Protein AF-A0A9W9ZRA1-F1 (afdb_monomer)

Sequence (234 aa):
MTTVTDLVAFAVSTSTSFPAIRYFCIYAALTVTFSFLMVVTYFVAIMTYDVRRIKSGRRDCLPFCLAPPAGEGAPAWEEPIPQTSNRVMEYWAKFLTHPITKVVVICFSLLLLGAGIYGVTKVDETFDRSILAKDDSYLKRFLSAQEKHFELSIEVGIVESGKADYEMDSTQEHIRELTDIVTNNKHYRKQSLSWMNSFPSMPRCIRETLPVQDFCLNSKHSFAFPTFLISVKT

Solvent-accessible surface area (backbone atoms only — not comparable to full-atom values): 13984 Å² total; per-residue (Å²): 106,68,70,58,53,51,42,53,53,27,57,62,49,41,72,48,90,51,64,72,58,21,54,52,29,52,54,49,39,52,52,52,54,50,50,51,53,41,52,66,50,55,47,46,51,50,52,53,52,48,53,54,38,54,76,68,38,35,34,96,92,42,75,90,40,72,46,82,77,75,58,96,88,55,67,99,58,82,72,80,74,85,54,67,64,58,58,52,50,50,52,50,48,56,56,53,67,34,72,66,48,40,51,52,52,50,54,50,51,52,48,53,48,52,51,47,57,55,49,62,79,68,61,77,86,78,78,67,70,57,75,78,39,56,91,89,36,70,63,33,55,51,51,53,50,42,64,73,75,40,88,80,51,56,68,45,59,83,73,86,91,66,97,71,60,72,85,42,64,72,50,46,51,50,54,50,51,54,50,50,56,51,44,71,32,88,56,35,44,82,58,65,63,54,64,85,68,48,59,78,72,52,60,66,78,64,55,72,74,49,56,68,68,55,53,66,63,39,53,79,81,70,56,85,62,77,68,40,45,32,35,30,60,123

Radius of gyration: 36.07 Å; Cα contacts (8 Å, |Δi|>4): 126; chains: 1; bounding box: 69×40×107 Å

Secondary structure (DSSP, 8-state):
-HHHHHHHHHHHHTT-S-HHHHHHHHHHHHHHHHHHHHIIIIIHHHHHHHHHHHHTTB-SS-TTSBPPPPPTT--SSPPPP--HHHHHHHHHHHHHHSHHHHHHHHHHHHHHHHHHHHHHTT------GGGGS-TT-HHHHHHHHHHHH---PEEE-----S---TTSHHHHHHHHHHHHHHHH-TTEEEEE--HHHHHHHS-HHHHHTS-HHHHHHHTTTT-------EEE--

Structure (mmCIF, N/CA/C/O backbone):
data_AF-A0A9W9ZRA1-F1
#
_entry.id   AF-A0A9W9ZRA1-F1
#
loop_
_atom_site.group_PDB
_atom_site.id
_atom_site.type_symbol
_atom_site.label_atom_id
_atom_site.label_alt_id
_atom_site.label_comp_id
_atom_site.label_asym_id
_atom_site.label_entity_id
_atom_site.label_seq_id
_atom_site.pdbx_PDB_ins_code
_atom_site.Cartn_x
_atom_site.Cartn_y
_atom_site.Cartn_z
_atom_site.occupancy
_atom_site.B_iso_or_equiv
_atom_site.auth_seq_id
_atom_site.auth_comp_id
_atom_site.auth_asym_id
_atom_site.auth_atom_id
_atom_site.pdbx_PDB_model_num
ATOM 1 N N . MET A 1 1 ? 8.873 11.838 -15.811 1.00 83.94 1 MET A N 1
ATOM 2 C CA . MET A 1 1 ? 7.442 12.104 -15.540 1.00 83.94 1 MET A CA 1
ATOM 3 C C . MET A 1 1 ? 6.900 11.069 -14.569 1.00 83.94 1 MET A C 1
ATOM 5 O O . MET A 1 1 ? 6.565 11.459 -13.465 1.00 83.94 1 MET A O 1
ATOM 9 N N . THR A 1 2 ? 6.921 9.781 -14.923 1.00 89.81 2 THR A N 1
ATOM 10 C CA . THR A 1 2 ? 6.486 8.664 -14.060 1.00 89.81 2 THR A CA 1
ATOM 11 C C . THR A 1 2 ? 7.101 8.699 -12.659 1.00 89.81 2 THR A C 1
ATOM 13 O O . THR A 1 2 ? 6.367 8.744 -11.686 1.00 89.81 2 THR A O 1
ATOM 16 N N . THR A 1 3 ? 8.427 8.840 -12.548 1.00 90.75 3 THR A N 1
ATOM 17 C CA . THR A 1 3 ? 9.119 8.916 -11.247 1.00 90.75 3 THR A CA 1
ATOM 18 C C . THR A 1 3 ? 8.653 10.072 -10.363 1.00 90.75 3 THR A C 1
ATOM 20 O O . THR A 1 3 ? 8.552 9.922 -9.152 1.00 90.75 3 THR A O 1
ATOM 23 N N . VAL A 1 4 ? 8.339 11.228 -10.953 1.00 89.00 4 VAL A N 1
ATOM 24 C CA . VAL A 1 4 ? 7.826 12.391 -10.215 1.00 89.00 4 VAL A CA 1
ATOM 25 C C . VAL A 1 4 ? 6.402 12.124 -9.732 1.00 89.00 4 VAL A C 1
ATOM 27 O O . VAL A 1 4 ? 6.080 12.435 -8.590 1.00 89.00 4 VAL A O 1
ATOM 30 N N . THR A 1 5 ? 5.560 11.516 -10.571 1.00 92.69 5 THR A N 1
ATOM 31 C CA . THR A 1 5 ? 4.194 11.131 -10.197 1.00 92.69 5 THR A CA 1
ATOM 32 C C . THR A 1 5 ? 4.195 10.095 -9.070 1.00 92.69 5 THR A C 1
ATOM 34 O O . THR A 1 5 ? 3.449 10.260 -8.107 1.00 92.69 5 THR A O 1
ATOM 37 N N . ASP A 1 6 ? 5.085 9.100 -9.129 1.00 91.00 6 ASP A N 1
ATOM 38 C CA . ASP A 1 6 ? 5.247 8.091 -8.076 1.00 91.00 6 ASP A CA 1
ATOM 39 C C . ASP A 1 6 ? 5.704 8.729 -6.757 1.00 91.00 6 ASP A C 1
ATOM 41 O O . ASP A 1 6 ? 5.171 8.414 -5.694 1.00 91.00 6 ASP A O 1
ATOM 45 N N . LEU A 1 7 ? 6.638 9.687 -6.806 1.00 90.38 7 LEU A N 1
ATOM 46 C CA . LEU A 1 7 ? 7.084 10.409 -5.611 1.00 90.38 7 LEU A CA 1
ATOM 47 C C . LEU A 1 7 ? 5.970 11.233 -4.966 1.00 90.38 7 LEU A C 1
ATOM 49 O O . LEU A 1 7 ? 5.849 11.227 -3.742 1.00 90.38 7 LEU A O 1
ATOM 53 N N . VAL A 1 8 ? 5.134 11.907 -5.760 1.00 90.88 8 VAL A N 1
ATOM 54 C CA . VAL A 1 8 ? 3.964 12.633 -5.239 1.00 90.88 8 VAL A CA 1
ATOM 55 C C . VAL A 1 8 ? 2.965 11.659 -4.611 1.00 90.88 8 VAL A C 1
ATOM 57 O O . VAL A 1 8 ? 2.477 11.915 -3.511 1.00 90.88 8 VAL A O 1
ATOM 60 N N . ALA A 1 9 ? 2.700 10.521 -5.257 1.00 91.31 9 ALA A N 1
ATOM 61 C CA . ALA A 1 9 ? 1.808 9.495 -4.724 1.00 91.31 9 ALA A CA 1
ATOM 62 C C . ALA A 1 9 ? 2.311 8.934 -3.381 1.00 91.31 9 ALA A C 1
ATOM 64 O O . ALA A 1 9 ? 1.541 8.838 -2.419 1.00 91.31 9 ALA A O 1
ATOM 65 N N . PHE A 1 10 ? 3.609 8.633 -3.262 1.00 90.56 10 PHE A N 1
ATOM 66 C CA . PHE A 1 10 ? 4.190 8.188 -1.994 1.00 90.56 10 PHE A CA 1
ATOM 67 C C . PHE A 1 10 ? 4.188 9.285 -0.932 1.00 90.56 10 PHE A C 1
ATOM 69 O O . PHE A 1 10 ? 3.888 8.985 0.222 1.00 90.56 10 PHE A O 1
ATOM 76 N N . ALA A 1 11 ? 4.448 10.543 -1.300 1.00 89.06 11 ALA A N 1
ATOM 77 C CA . ALA A 1 11 ? 4.384 11.670 -0.374 1.00 89.06 11 ALA A CA 1
ATOM 78 C C . ALA A 1 11 ? 2.983 11.818 0.239 1.00 89.06 11 ALA A C 1
ATOM 80 O O . ALA A 1 11 ? 2.864 11.885 1.461 1.00 89.06 11 ALA A O 1
ATOM 81 N N . VAL A 1 12 ? 1.925 11.761 -0.577 1.00 92.50 12 VAL A N 1
ATOM 82 C CA . VAL A 1 12 ? 0.530 11.765 -0.095 1.00 92.50 12 VAL A CA 1
ATOM 83 C C . VAL A 1 12 ? 0.256 10.559 0.805 1.00 92.50 12 VAL A C 1
ATOM 85 O O . VAL A 1 12 ? -0.383 10.685 1.848 1.00 92.50 12 VAL A O 1
ATOM 88 N N . SER A 1 13 ? 0.804 9.394 0.460 1.00 91.94 13 SER A N 1
ATOM 89 C CA . SER A 1 13 ? 0.622 8.169 1.248 1.00 91.94 13 SER A CA 1
ATOM 90 C C . SER A 1 13 ? 1.227 8.266 2.659 1.00 91.94 13 SER A C 1
ATOM 92 O O . SER A 1 13 ? 0.719 7.636 3.591 1.00 91.94 13 SER A O 1
ATOM 94 N N . THR A 1 14 ? 2.255 9.103 2.868 1.00 90.88 14 THR A N 1
ATOM 95 C CA . THR A 1 14 ? 2.858 9.320 4.200 1.00 90.88 14 THR A CA 1
ATOM 96 C C . THR A 1 14 ? 1.964 10.077 5.187 1.00 90.88 14 THR A C 1
ATOM 98 O O . THR A 1 14 ? 2.240 10.046 6.387 1.00 90.88 14 THR A O 1
ATOM 101 N N . SER A 1 15 ? 0.888 10.721 4.722 1.00 91.88 15 SER A N 1
ATOM 102 C CA . SER A 1 15 ? -0.058 11.454 5.576 1.00 91.88 15 SER A CA 1
ATOM 103 C C . SER A 1 15 ? -1.019 10.548 6.360 1.00 91.88 15 SER A C 1
ATOM 105 O O . SER A 1 15 ? -1.781 11.039 7.188 1.00 91.88 15 SER A O 1
ATOM 107 N N . THR A 1 16 ? -0.983 9.235 6.130 1.00 92.06 16 THR A N 1
ATOM 108 C CA . THR A 1 16 ? -1.825 8.252 6.827 1.00 92.06 16 THR A CA 1
ATOM 109 C C . THR A 1 16 ? -1.486 8.160 8.324 1.00 92.06 16 THR A C 1
ATOM 111 O O . THR A 1 16 ? -0.316 8.090 8.703 1.00 92.06 16 THR A O 1
ATOM 114 N N . SER A 1 17 ? -2.510 8.083 9.186 1.00 90.62 17 SER A N 1
ATOM 115 C CA . SER A 1 17 ? -2.365 7.950 10.650 1.00 90.62 17 SER A CA 1
ATOM 116 C C . SER A 1 17 ? -1.779 6.605 11.104 1.00 90.62 17 SER A C 1
ATOM 118 O O . SER A 1 17 ? -1.322 6.479 12.237 1.00 90.62 17 SER A O 1
ATOM 120 N N . PHE A 1 18 ? -1.783 5.592 10.230 1.00 90.94 18 PHE A N 1
ATOM 121 C CA . PHE A 1 18 ? -1.258 4.255 10.505 1.00 90.94 18 PHE A CA 1
ATOM 122 C C . PHE A 1 18 ? 0.276 4.215 10.327 1.00 90.94 18 PHE A C 1
ATOM 124 O O . PHE A 1 18 ? 0.768 4.306 9.195 1.00 90.94 18 PHE A O 1
ATOM 131 N N . PRO A 1 19 ? 1.066 4.042 11.407 1.00 90.38 19 PRO A N 1
ATOM 132 C CA . PRO A 1 19 ? 2.521 4.207 11.358 1.00 90.38 19 PRO A CA 1
ATOM 133 C C . PRO A 1 19 ? 3.217 3.183 10.453 1.00 90.38 19 PRO A C 1
ATOM 135 O O . PRO A 1 19 ? 4.181 3.527 9.774 1.00 90.38 19 PRO A O 1
ATOM 138 N N . ALA A 1 20 ? 2.709 1.947 10.383 1.00 91.00 20 ALA A N 1
ATOM 139 C CA . ALA A 1 20 ? 3.282 0.897 9.538 1.00 91.00 20 ALA A CA 1
ATOM 140 C C . ALA A 1 20 ? 3.305 1.288 8.047 1.00 91.00 20 ALA A C 1
ATOM 142 O O . ALA A 1 20 ? 4.334 1.158 7.384 1.00 91.00 20 ALA A O 1
ATOM 143 N N . ILE A 1 21 ? 2.194 1.834 7.540 1.00 91.44 21 ILE A N 1
ATOM 144 C CA . ILE A 1 21 ? 2.063 2.277 6.144 1.00 91.44 21 ILE A CA 1
ATOM 145 C C . ILE A 1 21 ? 2.963 3.488 5.894 1.00 91.44 21 ILE A C 1
ATOM 147 O O . ILE A 1 21 ? 3.667 3.549 4.888 1.00 91.44 21 ILE A O 1
ATOM 151 N N . ARG A 1 22 ? 3.010 4.425 6.845 1.00 93.25 22 ARG A N 1
ATOM 152 C CA . ARG A 1 22 ? 3.850 5.619 6.741 1.00 93.25 22 ARG A CA 1
ATOM 153 C C . ARG A 1 22 ? 5.334 5.276 6.588 1.00 93.25 22 ARG A C 1
ATOM 155 O O . ARG A 1 22 ? 5.980 5.831 5.703 1.00 93.25 22 ARG A O 1
ATOM 162 N N .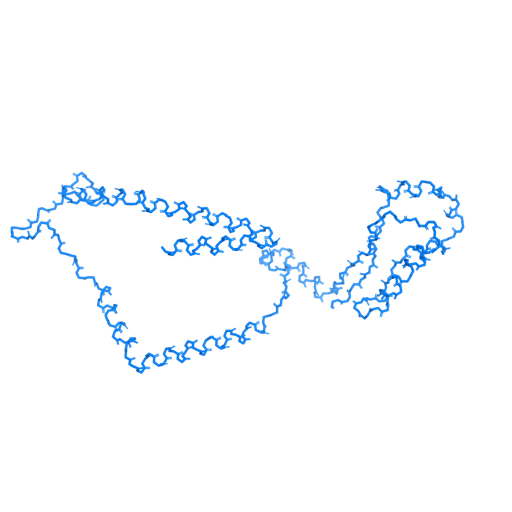 TYR A 1 23 ? 5.873 4.356 7.392 1.00 94.31 23 TYR A N 1
ATOM 163 C CA . TYR A 1 23 ? 7.267 3.921 7.240 1.00 94.31 23 TYR A CA 1
ATOM 164 C C . TYR A 1 23 ? 7.508 3.244 5.890 1.00 94.31 23 TYR A C 1
ATOM 166 O O . TYR A 1 23 ? 8.458 3.604 5.197 1.00 94.31 23 TYR A O 1
ATOM 174 N N . PHE A 1 24 ? 6.628 2.325 5.482 1.00 93.31 24 PHE A N 1
ATOM 175 C CA . PHE A 1 24 ? 6.717 1.659 4.181 1.00 93.31 24 PHE A CA 1
ATOM 176 C C . PHE A 1 24 ? 6.783 2.663 3.018 1.00 93.31 24 PHE A C 1
ATOM 178 O O . PHE A 1 24 ? 7.681 2.578 2.179 1.00 93.31 24 PHE A O 1
ATOM 185 N N . CYS A 1 25 ? 5.895 3.660 3.002 1.00 92.94 25 CYS A N 1
ATOM 186 C CA . CYS A 1 25 ? 5.858 4.678 1.953 1.00 92.94 25 CYS A CA 1
ATOM 187 C C . CYS A 1 25 ? 7.095 5.589 1.954 1.00 92.94 25 CYS A C 1
ATOM 189 O O . CYS A 1 25 ? 7.572 5.953 0.881 1.00 92.94 25 CYS A O 1
ATOM 191 N N . ILE A 1 26 ? 7.649 5.927 3.125 1.00 92.44 26 ILE A N 1
ATOM 192 C CA . ILE A 1 26 ? 8.897 6.704 3.222 1.00 92.44 26 ILE A CA 1
ATOM 193 C C . ILE A 1 26 ? 10.067 5.920 2.615 1.00 92.44 26 ILE A C 1
ATOM 195 O O . ILE A 1 26 ? 10.818 6.470 1.808 1.00 92.44 26 ILE A O 1
ATOM 199 N N . TYR A 1 27 ? 10.212 4.636 2.959 1.00 94.38 27 TYR A N 1
ATOM 200 C CA . TYR A 1 27 ? 11.260 3.794 2.377 1.00 94.38 27 TYR A CA 1
ATOM 201 C C . TYR A 1 27 ? 11.085 3.646 0.863 1.00 94.38 27 TYR A C 1
ATOM 203 O O . TYR A 1 27 ? 12.051 3.835 0.127 1.00 94.38 27 TYR A O 1
ATOM 211 N N . ALA A 1 28 ? 9.862 3.403 0.383 1.00 93.19 28 ALA A N 1
ATOM 212 C CA . ALA A 1 28 ? 9.573 3.309 -1.047 1.00 93.19 28 ALA A CA 1
ATOM 213 C C . ALA A 1 28 ? 9.932 4.602 -1.803 1.00 93.19 28 ALA A C 1
ATOM 215 O O . ALA A 1 28 ? 10.591 4.541 -2.842 1.00 93.19 28 ALA A O 1
ATOM 216 N N . ALA A 1 29 ? 9.583 5.774 -1.261 1.00 92.19 29 ALA A N 1
ATOM 217 C CA . ALA A 1 29 ? 9.924 7.066 -1.858 1.00 92.19 29 ALA A CA 1
ATOM 218 C C . ALA A 1 29 ? 11.445 7.271 -1.975 1.00 92.19 29 ALA A C 1
ATOM 220 O O . ALA A 1 29 ? 11.944 7.705 -3.020 1.00 92.19 29 ALA A O 1
ATOM 221 N N . LEU A 1 30 ? 12.200 6.918 -0.929 1.00 92.50 30 LEU A N 1
ATOM 222 C CA . LEU A 1 30 ? 13.663 6.983 -0.945 1.00 92.50 30 LEU A CA 1
ATOM 223 C C . LEU A 1 30 ? 14.257 6.020 -1.979 1.00 92.50 30 LEU A C 1
ATOM 225 O O . LEU A 1 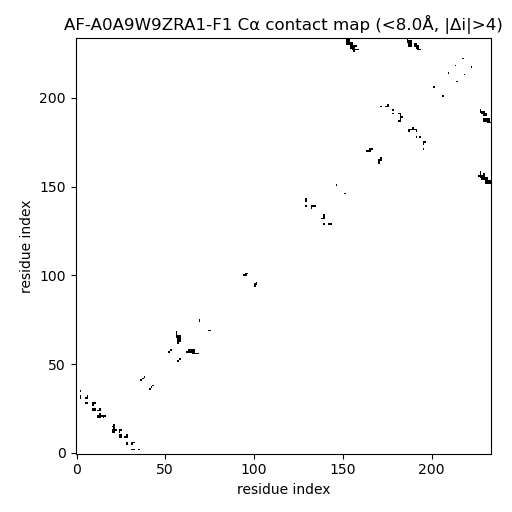30 ? 15.119 6.422 -2.762 1.00 92.50 30 LEU A O 1
ATOM 229 N N . THR A 1 31 ? 13.769 4.778 -2.037 1.00 93.19 31 THR A N 1
ATOM 230 C CA . THR A 1 31 ? 14.229 3.774 -3.004 1.00 93.19 31 THR A CA 1
ATOM 231 C C . THR A 1 31 ? 13.961 4.205 -4.445 1.00 93.19 31 THR A C 1
ATOM 233 O O . THR A 1 31 ? 14.859 4.105 -5.278 1.00 93.19 31 THR A O 1
ATOM 236 N N . VAL A 1 32 ? 12.774 4.736 -4.755 1.00 93.50 32 VAL A N 1
ATOM 237 C CA . VAL A 1 32 ? 12.436 5.218 -6.107 1.00 93.50 32 VAL A CA 1
ATOM 238 C C . VAL A 1 32 ? 13.294 6.419 -6.499 1.00 93.50 32 VAL A C 1
ATOM 240 O O . VAL A 1 32 ? 13.814 6.461 -7.615 1.00 93.50 32 VAL A O 1
ATOM 243 N N . THR A 1 33 ? 13.515 7.361 -5.575 1.00 91.25 33 THR A N 1
ATOM 244 C CA . THR A 1 33 ? 14.399 8.514 -5.816 1.00 91.25 33 THR A CA 1
ATOM 245 C C . THR A 1 33 ? 15.822 8.056 -6.125 1.00 91.25 33 THR A C 1
ATOM 247 O O . THR A 1 33 ? 16.418 8.479 -7.116 1.00 91.25 33 THR A O 1
ATOM 250 N N . PHE A 1 34 ? 16.366 7.152 -5.309 1.00 94.06 34 PHE A N 1
ATOM 251 C CA . PHE A 1 34 ? 17.715 6.629 -5.499 1.00 94.06 34 PHE A CA 1
ATOM 252 C C . PHE A 1 34 ? 17.845 5.814 -6.791 1.00 94.06 34 PHE A C 1
ATOM 254 O O . PHE A 1 34 ? 18.799 6.000 -7.547 1.00 94.06 34 PHE A O 1
ATOM 261 N N . SER A 1 35 ? 16.854 4.973 -7.096 1.00 93.62 35 SER A N 1
ATOM 262 C CA . SER A 1 35 ? 16.794 4.219 -8.350 1.00 93.62 35 SER A CA 1
ATOM 263 C C . SER A 1 35 ? 16.790 5.149 -9.561 1.00 93.62 35 SER A C 1
ATOM 265 O O . SER A 1 35 ? 17.495 4.885 -10.532 1.00 93.62 35 SER A O 1
ATOM 267 N N . PHE A 1 36 ? 16.042 6.255 -9.51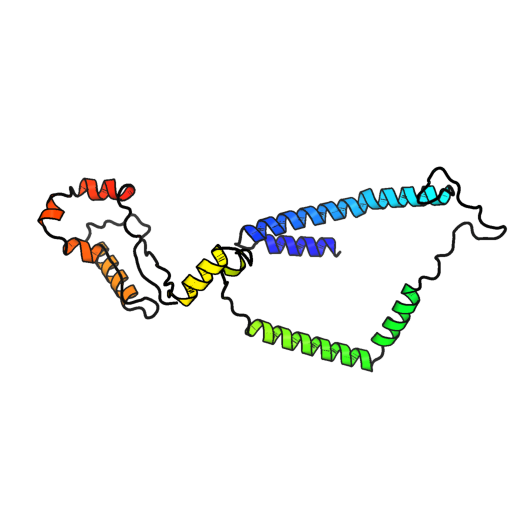7 1.00 93.31 36 PHE A N 1
ATOM 268 C CA . PHE A 1 36 ? 16.040 7.243 -10.595 1.00 93.31 36 PHE A CA 1
ATOM 269 C C . PHE A 1 36 ? 17.425 7.870 -10.793 1.00 93.31 36 PHE A C 1
ATOM 271 O O . PHE A 1 36 ? 17.909 7.939 -11.924 1.00 93.31 36 PHE A O 1
ATOM 278 N N . LEU A 1 37 ? 18.099 8.260 -9.707 1.00 93.69 37 LEU A N 1
ATOM 279 C CA . LEU A 1 37 ? 19.456 8.804 -9.782 1.00 93.69 37 LEU A CA 1
ATOM 280 C C . LEU A 1 37 ? 20.445 7.789 -10.369 1.00 93.69 37 LEU A C 1
ATOM 282 O O . LEU A 1 37 ? 21.243 8.160 -11.230 1.00 93.69 37 LEU A O 1
ATOM 286 N N . MET A 1 38 ? 20.374 6.513 -9.975 1.00 94.31 38 MET A N 1
ATOM 287 C CA . MET A 1 38 ? 21.214 5.455 -10.549 1.00 94.31 38 MET A CA 1
ATOM 288 C C . MET A 1 38 ? 20.932 5.215 -12.037 1.00 94.31 38 MET A C 1
ATOM 290 O O . MET A 1 38 ? 21.874 5.059 -12.812 1.00 94.31 38 MET A O 1
ATOM 294 N N . VAL A 1 39 ? 19.669 5.229 -12.467 1.00 94.75 39 VAL A N 1
ATOM 295 C CA . VAL A 1 39 ? 19.321 5.062 -13.887 1.00 94.75 39 VAL A CA 1
ATOM 296 C C . VAL A 1 39 ? 19.837 6.235 -14.729 1.00 94.75 39 VAL A C 1
ATOM 298 O O . VAL A 1 39 ? 20.344 6.029 -15.827 1.00 94.75 39 VAL A O 1
ATOM 301 N N . VAL A 1 40 ? 19.772 7.470 -14.230 1.00 94.00 40 VAL A N 1
ATOM 302 C CA . VAL A 1 40 ? 20.251 8.639 -14.991 1.00 94.00 40 VAL A CA 1
ATOM 303 C C . VAL A 1 40 ? 21.778 8.743 -14.998 1.00 94.00 40 VAL A C 1
ATOM 305 O O . VAL A 1 40 ? 22.351 9.155 -16.001 1.00 94.00 40 VAL A O 1
ATOM 308 N N . THR A 1 41 ? 22.453 8.381 -13.906 1.00 94.75 41 THR A N 1
ATOM 309 C CA . THR A 1 41 ? 23.913 8.546 -13.783 1.00 94.75 41 THR A CA 1
ATOM 310 C C . THR A 1 41 ? 24.669 7.274 -14.149 1.00 94.75 41 THR A C 1
ATOM 312 O O . THR A 1 41 ? 25.397 7.236 -15.140 1.00 94.75 41 THR A O 1
ATOM 315 N N . TYR A 1 42 ? 24.484 6.216 -13.364 1.00 95.69 42 TYR A N 1
ATOM 316 C CA . TYR A 1 42 ? 25.246 4.978 -13.459 1.00 95.69 42 TYR A CA 1
ATOM 317 C C . TYR A 1 42 ? 24.895 4.180 -14.715 1.00 95.69 42 TYR A C 1
ATOM 319 O O . TYR A 1 42 ? 25.788 3.781 -15.462 1.00 95.69 42 TYR A O 1
ATOM 327 N N . PHE A 1 43 ? 23.604 3.999 -15.002 1.00 95.62 43 PHE A N 1
ATOM 328 C CA . PHE A 1 43 ? 23.181 3.247 -16.183 1.00 95.62 43 PHE A CA 1
ATOM 329 C C . PHE A 1 43 ? 23.562 3.967 -17.484 1.00 95.62 43 PHE A C 1
ATOM 331 O O . PHE A 1 43 ? 24.119 3.339 -18.379 1.00 95.62 43 PHE A O 1
ATOM 338 N N . VAL A 1 44 ? 23.379 5.290 -17.578 1.00 95.56 44 VAL A N 1
ATOM 339 C CA . VAL A 1 44 ? 23.821 6.063 -18.758 1.00 95.56 44 VAL A CA 1
ATOM 340 C C . VAL A 1 44 ? 25.346 6.021 -18.932 1.00 95.56 44 VAL A C 1
ATOM 342 O O . VAL A 1 44 ? 25.836 5.917 -20.062 1.00 95.56 44 VAL A O 1
ATOM 345 N N . ALA A 1 45 ? 26.117 6.051 -17.840 1.00 94.81 45 ALA A N 1
ATOM 346 C CA . ALA A 1 45 ? 27.572 5.911 -17.896 1.00 94.81 45 ALA A CA 1
ATOM 347 C C . ALA A 1 45 ? 27.996 4.532 -18.429 1.00 94.81 45 ALA A C 1
ATOM 349 O O . ALA A 1 45 ? 28.849 4.460 -19.318 1.00 94.81 45 ALA A O 1
ATOM 350 N N . ILE A 1 46 ? 27.367 3.452 -17.951 1.00 93.12 46 ILE A N 1
ATOM 351 C CA . ILE A 1 46 ? 27.599 2.095 -18.464 1.00 93.12 46 ILE A CA 1
ATOM 352 C C . ILE A 1 46 ? 27.193 1.994 -19.932 1.00 93.12 46 ILE A C 1
ATOM 354 O O . ILE A 1 46 ? 27.983 1.500 -20.724 1.00 93.12 46 ILE A O 1
ATOM 358 N N . MET A 1 47 ? 26.031 2.520 -20.324 1.00 92.50 47 MET A N 1
ATOM 359 C CA . MET A 1 47 ? 25.594 2.536 -21.726 1.00 92.50 47 MET A CA 1
ATOM 360 C C . MET A 1 47 ? 26.599 3.267 -22.624 1.00 92.50 47 MET A C 1
ATOM 362 O O . MET A 1 47 ? 26.910 2.819 -23.723 1.00 92.50 47 MET A O 1
ATOM 366 N N . THR A 1 48 ? 27.174 4.374 -22.151 1.00 91.88 48 THR A N 1
ATOM 367 C CA . THR A 1 48 ? 28.219 5.094 -22.895 1.00 91.88 48 THR A CA 1
ATOM 368 C C . THR A 1 48 ? 29.494 4.257 -23.025 1.00 91.88 48 THR A C 1
ATOM 370 O O . THR A 1 48 ? 30.140 4.263 -24.076 1.00 91.88 48 THR A O 1
ATOM 373 N N . TYR A 1 49 ? 29.874 3.539 -21.967 1.00 89.25 49 TYR A N 1
ATOM 374 C CA . TYR A 1 49 ? 31.006 2.617 -21.992 1.00 89.25 49 TYR A CA 1
ATOM 375 C C . TYR A 1 49 ? 30.760 1.440 -22.945 1.00 89.25 49 TYR A C 1
ATOM 377 O O . TYR A 1 49 ? 31.648 1.087 -23.721 1.00 89.25 49 TYR A O 1
ATOM 385 N N . ASP A 1 50 ? 29.546 0.901 -22.949 1.00 87.81 50 ASP A N 1
ATOM 386 C CA . ASP A 1 50 ? 29.116 -0.177 -23.832 1.00 87.81 50 ASP A CA 1
ATOM 387 C C . ASP A 1 50 ? 29.179 0.250 -25.306 1.00 87.81 50 ASP A C 1
ATOM 389 O O . ASP A 1 50 ? 29.847 -0.390 -26.116 1.00 87.81 50 ASP A O 1
ATOM 393 N N . VAL A 1 51 ? 28.669 1.439 -25.642 1.00 85.75 51 VAL A N 1
ATOM 394 C CA . VAL A 1 51 ? 28.793 2.010 -26.996 1.00 85.75 51 VAL A CA 1
ATOM 395 C C . VAL A 1 51 ? 30.258 2.199 -27.409 1.00 85.75 51 VAL A C 1
ATOM 397 O O . VAL A 1 51 ? 30.624 1.925 -28.554 1.00 85.75 51 VAL A O 1
ATOM 400 N N . ARG A 1 52 ? 31.135 2.656 -26.502 1.00 85.56 52 ARG A N 1
ATOM 401 C CA . ARG A 1 52 ? 32.581 2.769 -26.790 1.00 85.56 52 ARG A CA 1
ATOM 402 C C . ARG A 1 52 ? 33.210 1.407 -27.052 1.00 85.56 52 ARG A C 1
ATOM 404 O O . ARG A 1 52 ? 34.065 1.289 -27.929 1.00 85.56 52 ARG A O 1
ATOM 411 N N . ARG A 1 53 ? 32.786 0.384 -26.315 1.00 84.44 53 ARG A N 1
ATOM 412 C CA . ARG A 1 53 ? 33.245 -0.981 -26.519 1.00 84.44 53 ARG A CA 1
ATOM 413 C C . ARG A 1 53 ? 32.781 -1.537 -27.865 1.00 84.44 53 ARG A C 1
ATOM 415 O O . ARG A 1 53 ? 33.619 -2.097 -28.574 1.00 84.44 53 ARG A O 1
ATOM 422 N N . ILE A 1 54 ? 31.515 -1.348 -28.233 1.00 81.19 54 ILE A N 1
ATOM 423 C CA . ILE A 1 54 ? 30.968 -1.759 -29.535 1.00 81.19 54 ILE A CA 1
ATOM 424 C C . ILE A 1 54 ? 31.777 -1.115 -30.668 1.00 81.19 54 ILE A C 1
ATOM 426 O O . ILE A 1 54 ? 32.249 -1.815 -31.559 1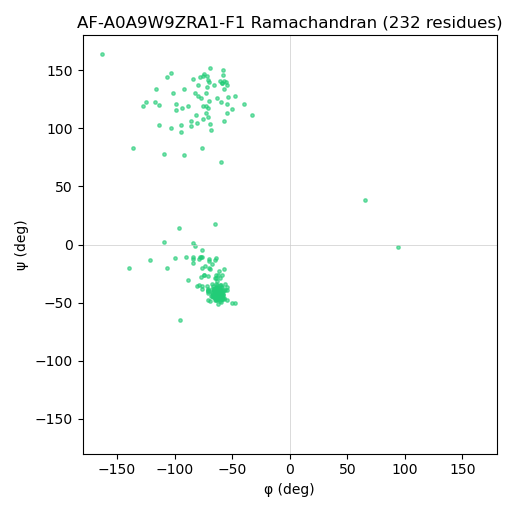.00 81.19 54 ILE A O 1
ATOM 430 N N . LYS A 1 55 ? 32.075 0.191 -30.574 1.00 80.56 55 LYS A N 1
ATOM 431 C CA . LYS A 1 55 ? 32.942 0.897 -31.542 1.00 80.56 55 LYS A CA 1
ATOM 432 C C . LYS A 1 55 ? 34.364 0.334 -31.631 1.00 80.56 55 LYS A C 1
ATOM 434 O O . LYS A 1 55 ? 34.992 0.442 -32.675 1.00 80.56 55 LYS A O 1
ATOM 439 N N . SER A 1 56 ? 34.880 -0.251 -30.549 1.00 80.06 56 SER A N 1
ATOM 440 C CA . SER A 1 56 ? 36.190 -0.918 -30.530 1.00 80.06 56 SER A CA 1
ATOM 441 C C . SER A 1 56 ? 36.160 -2.372 -31.021 1.00 80.06 56 SER A C 1
ATOM 443 O O . SER A 1 56 ? 37.195 -3.036 -30.986 1.00 80.06 56 SER A O 1
ATOM 445 N N . GLY A 1 57 ? 34.991 -2.877 -31.434 1.00 76.31 57 GLY A N 1
ATOM 446 C CA . GLY A 1 57 ? 34.827 -4.219 -31.984 1.00 76.31 57 GLY A CA 1
ATOM 447 C C . GLY A 1 57 ? 35.115 -5.332 -30.979 1.00 76.31 57 GLY A C 1
ATOM 448 O O . GLY A 1 57 ? 35.727 -6.323 -31.351 1.00 76.31 57 GLY A O 1
ATOM 449 N N . ARG A 1 58 ? 34.742 -5.188 -29.700 1.00 79.50 58 ARG A N 1
ATOM 450 C CA . ARG A 1 58 ? 34.939 -6.227 -28.662 1.00 79.50 58 ARG A CA 1
ATOM 451 C C . ARG A 1 58 ? 33.609 -6.895 -28.293 1.00 79.50 58 ARG A C 1
ATOM 453 O O . ARG A 1 58 ? 32.589 -6.215 -28.224 1.00 79.50 58 ARG A O 1
ATOM 460 N N . ARG A 1 59 ? 33.624 -8.205 -28.011 1.00 76.75 59 ARG A N 1
ATOM 461 C CA . ARG A 1 59 ? 32.425 -9.027 -27.709 1.00 76.75 59 ARG A CA 1
ATOM 462 C C . ARG A 1 59 ? 31.810 -8.801 -26.322 1.00 76.75 59 ARG A C 1
ATOM 464 O O . ARG A 1 59 ? 32.562 -8.654 -25.359 1.00 76.75 59 ARG A O 1
ATOM 471 N N . ASP A 1 60 ? 30.473 -8.931 -26.235 1.00 77.50 60 ASP A N 1
ATOM 472 C CA . ASP A 1 60 ? 29.579 -8.745 -25.060 1.00 77.50 60 ASP A CA 1
ATOM 473 C C . ASP A 1 60 ? 30.008 -9.429 -23.757 1.00 77.50 60 ASP A C 1
ATOM 475 O O . ASP A 1 60 ? 30.114 -8.776 -22.719 1.00 77.50 60 ASP A O 1
ATOM 479 N N . CYS A 1 61 ? 30.329 -10.716 -23.797 1.00 74.44 61 CYS A N 1
ATOM 480 C CA . CYS A 1 61 ? 30.710 -11.453 -22.587 1.00 74.44 61 CYS A CA 1
ATOM 481 C C . CYS A 1 61 ? 32.230 -11.615 -22.427 1.00 74.44 61 CYS A C 1
ATOM 483 O O . CYS A 1 61 ? 32.702 -12.028 -21.372 1.00 74.44 61 CYS A O 1
ATOM 485 N N . LEU A 1 62 ? 33.007 -11.308 -23.471 1.00 74.19 62 LEU A N 1
ATOM 486 C CA . LEU A 1 62 ? 34.446 -11.566 -23.540 1.00 74.19 62 LEU A CA 1
ATOM 487 C C . LEU A 1 62 ? 35.158 -10.334 -24.115 1.00 74.19 62 LEU A C 1
ATOM 489 O O . LEU A 1 62 ? 35.458 -10.296 -25.310 1.00 74.19 62 LEU A O 1
ATOM 493 N N . PRO A 1 63 ? 35.462 -9.322 -23.279 1.00 67.00 63 PRO A N 1
ATOM 494 C CA . PRO A 1 63 ? 36.057 -8.065 -23.737 1.00 67.00 63 PRO A CA 1
ATOM 495 C C . PRO A 1 63 ? 37.471 -8.227 -24.320 1.00 67.00 63 PRO A C 1
ATOM 497 O O . PRO A 1 63 ? 37.965 -7.304 -24.961 1.00 67.00 63 PRO A O 1
ATOM 500 N N . PHE A 1 64 ? 38.112 -9.381 -24.116 1.00 72.00 64 PHE A N 1
ATOM 501 C CA . PHE A 1 64 ? 39.421 -9.726 -24.680 1.00 72.00 64 PHE A CA 1
ATOM 502 C C . PHE A 1 64 ? 39.349 -10.294 -26.106 1.00 72.00 64 PHE A C 1
ATOM 504 O O . PHE A 1 64 ? 40.374 -10.393 -26.774 1.00 72.00 64 PHE A O 1
ATOM 511 N N . CYS A 1 65 ? 38.159 -10.663 -26.588 1.00 74.81 65 CYS A N 1
ATOM 512 C CA . CYS A 1 65 ? 37.965 -11.191 -27.934 1.00 74.81 65 CYS A CA 1
ATOM 513 C C . CYS A 1 65 ? 37.415 -10.103 -28.861 1.00 74.81 65 CYS A C 1
ATOM 515 O O . CYS A 1 65 ? 36.405 -9.461 -28.549 1.00 74.81 65 CYS A O 1
ATOM 517 N N . LEU A 1 66 ? 38.046 -9.944 -30.025 1.00 76.25 66 LEU A N 1
ATOM 518 C CA . LEU A 1 66 ? 37.516 -9.101 -31.090 1.00 76.25 66 LEU A CA 1
ATOM 519 C C . LEU A 1 66 ? 36.283 -9.755 -31.731 1.00 76.25 66 LEU A C 1
ATOM 521 O O . LEU A 1 66 ? 36.203 -10.977 -31.887 1.00 76.25 66 LEU A O 1
ATOM 525 N N . ALA A 1 67 ? 35.305 -8.922 -32.059 1.00 70.88 67 ALA A N 1
ATOM 526 C CA . ALA A 1 67 ? 34.174 -9.266 -32.894 1.00 70.88 67 ALA A CA 1
ATOM 527 C C . ALA A 1 67 ? 34.657 -9.488 -34.341 1.00 70.88 67 ALA A C 1
ATOM 529 O O . ALA A 1 67 ? 35.673 -8.910 -34.741 1.00 70.88 67 ALA A O 1
ATOM 530 N N . PRO A 1 68 ? 33.965 -10.335 -35.124 1.00 69.25 68 PRO A N 1
ATOM 531 C CA . PRO A 1 68 ? 34.273 -10.505 -36.539 1.00 69.25 68 PRO A CA 1
ATOM 532 C C . PRO A 1 68 ? 34.249 -9.144 -37.253 1.00 69.25 68 PRO A C 1
ATOM 534 O O . PRO A 1 68 ? 33.348 -8.349 -36.975 1.00 69.25 68 PRO A O 1
ATOM 537 N N . PRO A 1 69 ? 35.209 -8.849 -38.147 1.00 66.75 69 PRO A N 1
ATOM 538 C CA . PRO A 1 69 ? 35.138 -7.644 -38.962 1.00 66.75 69 PRO A CA 1
ATOM 539 C C . PRO A 1 69 ? 33.866 -7.678 -39.817 1.00 66.75 69 PRO A C 1
ATOM 541 O O . PRO A 1 69 ? 33.482 -8.735 -40.324 1.00 66.75 69 PRO A O 1
ATOM 544 N N . ALA A 1 70 ? 33.215 -6.524 -39.968 1.00 63.97 70 ALA A N 1
ATOM 545 C CA . ALA A 1 70 ? 32.095 -6.379 -40.889 1.00 63.97 70 ALA A CA 1
ATOM 546 C C . ALA A 1 70 ? 32.554 -6.770 -42.308 1.00 63.97 70 ALA A C 1
ATOM 548 O O . ALA A 1 70 ? 33.645 -6.381 -42.730 1.00 63.97 70 ALA A O 1
ATOM 549 N N . GLY A 1 71 ? 31.759 -7.578 -43.018 1.00 63.03 71 GLY A N 1
ATOM 550 C CA . GLY A 1 71 ? 32.083 -8.007 -44.384 1.00 63.03 71 GLY A CA 1
ATOM 551 C C . GLY A 1 71 ? 32.275 -6.814 -45.329 1.00 63.03 71 GLY A C 1
ATOM 552 O O . GLY A 1 71 ? 31.673 -5.761 -45.119 1.00 63.03 71 GLY A O 1
ATOM 553 N N . GLU A 1 72 ? 33.117 -6.963 -46.360 1.00 58.38 72 GLU A N 1
ATOM 554 C CA . GLU A 1 72 ? 33.391 -5.903 -47.343 1.00 58.38 72 GLU A CA 1
ATOM 555 C C . GLU A 1 72 ? 32.084 -5.311 -47.902 1.00 58.38 72 GLU A C 1
ATOM 557 O O . GLU A 1 72 ? 31.285 -6.007 -48.526 1.00 58.38 72 GLU A O 1
ATOM 562 N N . GLY A 1 73 ? 31.857 -4.017 -47.650 1.00 66.06 73 GLY A N 1
ATOM 563 C CA . GLY A 1 73 ? 30.673 -3.280 -48.108 1.00 66.06 73 GLY A CA 1
ATOM 564 C C . GLY A 1 73 ? 29.505 -3.194 -47.116 1.00 66.06 73 GLY A C 1
ATOM 565 O O . GLY A 1 73 ? 28.524 -2.517 -47.419 1.00 66.06 73 GLY A O 1
ATOM 566 N N . ALA A 1 74 ? 29.591 -3.816 -45.936 1.00 64.19 74 ALA A N 1
ATOM 567 C CA . ALA A 1 74 ? 28.580 -3.661 -44.891 1.00 64.19 74 ALA A CA 1
ATOM 568 C C . ALA A 1 74 ? 28.744 -2.320 -44.135 1.00 64.19 74 ALA A C 1
ATOM 570 O O . ALA A 1 74 ? 29.874 -1.867 -43.923 1.00 64.19 74 ALA A O 1
ATOM 571 N N . PRO A 1 75 ? 27.643 -1.662 -43.718 1.00 62.91 75 PRO A N 1
ATOM 572 C CA . PRO A 1 75 ? 27.715 -0.440 -42.921 1.00 62.91 75 PRO A CA 1
ATOM 573 C C . PRO A 1 75 ? 28.485 -0.677 -41.612 1.00 62.91 75 PRO A C 1
ATOM 575 O O . PRO A 1 75 ? 28.409 -1.743 -41.008 1.00 62.91 75 PRO A O 1
ATOM 578 N N . ALA A 1 76 ? 29.222 0.342 -41.153 1.00 59.94 76 ALA A N 1
ATOM 579 C CA . ALA A 1 76 ? 30.025 0.275 -39.923 1.00 59.94 76 ALA A CA 1
ATOM 580 C C . ALA A 1 76 ? 29.185 0.085 -38.641 1.00 59.94 76 ALA A C 1
ATOM 582 O O . ALA A 1 76 ? 29.730 -0.169 -37.568 1.00 59.94 76 ALA A O 1
ATOM 583 N N . TRP A 1 77 ? 27.866 0.241 -38.748 1.00 63.16 77 TRP A N 1
ATOM 584 C CA . TRP A 1 77 ? 26.882 -0.080 -37.728 1.00 63.16 77 TRP A CA 1
ATOM 585 C C . TRP A 1 77 ? 25.982 -1.196 -38.260 1.00 63.16 77 TRP A C 1
ATOM 587 O O . TRP A 1 77 ? 25.509 -1.124 -39.393 1.00 63.16 77 TRP A O 1
ATOM 597 N N . GLU A 1 78 ? 25.724 -2.213 -37.442 1.00 62.84 78 GLU A N 1
ATOM 598 C CA . GLU A 1 78 ? 24.669 -3.180 -37.740 1.00 62.84 78 GLU A CA 1
ATOM 599 C C . GLU A 1 78 ? 23.326 -2.443 -37.743 1.00 62.84 78 GLU A C 1
ATOM 601 O O . GLU A 1 78 ? 22.987 -1.726 -36.795 1.00 62.84 78 GLU A O 1
ATOM 606 N N . GLU A 1 79 ? 22.564 -2.579 -38.829 1.00 63.56 79 GLU A N 1
ATOM 607 C CA . GLU A 1 79 ? 21.169 -2.157 -38.821 1.00 63.56 79 GLU A CA 1
ATOM 608 C C . GLU A 1 79 ? 20.436 -2.932 -37.719 1.00 63.56 79 GLU A C 1
ATOM 610 O O . GLU A 1 79 ? 20.695 -4.127 -37.535 1.00 63.56 79 GLU A O 1
ATOM 615 N N . PRO A 1 80 ? 19.540 -2.282 -36.955 1.00 63.38 80 PRO A N 1
ATOM 616 C CA . PRO A 1 80 ? 18.792 -2.975 -35.922 1.00 63.38 80 PRO A CA 1
ATOM 617 C C . PRO A 1 80 ? 18.077 -4.172 -36.548 1.00 63.38 80 PRO A C 1
ATOM 619 O O . PRO A 1 80 ? 17.265 -4.010 -37.459 1.00 63.38 80 PRO A O 1
ATOM 622 N N . ILE A 1 81 ? 18.389 -5.373 -36.049 1.00 67.12 81 ILE A N 1
ATOM 623 C CA . ILE A 1 81 ? 17.724 -6.619 -36.445 1.00 67.12 81 ILE A CA 1
ATOM 624 C C . ILE A 1 81 ? 16.213 -6.351 -36.396 1.00 67.12 81 ILE A C 1
ATOM 626 O O . ILE A 1 81 ? 15.745 -5.851 -35.365 1.00 67.12 81 ILE A O 1
ATOM 630 N N . PRO A 1 82 ? 15.442 -6.630 -37.467 1.00 64.25 82 PRO A N 1
ATOM 631 C CA . PRO A 1 82 ? 14.020 -6.320 -37.497 1.00 64.25 82 PRO A CA 1
ATOM 632 C C . PRO A 1 82 ? 13.338 -7.019 -36.323 1.00 64.25 82 PRO A C 1
ATOM 634 O O . PRO A 1 82 ? 13.192 -8.241 -36.291 1.00 64.25 82 PRO A O 1
ATOM 637 N N . GLN A 1 83 ? 12.974 -6.228 -35.314 1.00 68.88 83 GLN A N 1
ATOM 638 C CA . GLN A 1 83 ? 12.472 -6.765 -34.063 1.00 68.88 83 GLN A CA 1
ATOM 639 C C . GLN A 1 83 ? 11.087 -7.360 -34.313 1.00 68.88 83 GLN A C 1
ATOM 641 O O . GLN A 1 83 ? 10.175 -6.679 -34.785 1.00 68.88 83 GLN A O 1
ATOM 646 N N . THR A 1 84 ? 10.906 -8.639 -33.985 1.00 74.69 84 THR A N 1
ATOM 647 C CA . THR A 1 84 ? 9.609 -9.325 -34.104 1.00 74.69 84 THR A CA 1
ATOM 648 C C . THR A 1 84 ? 8.519 -8.636 -33.274 1.00 74.69 84 THR A C 1
ATOM 650 O O . THR A 1 84 ? 7.347 -8.670 -33.654 1.00 74.69 84 THR A O 1
ATOM 653 N N . SER A 1 85 ? 8.904 -7.931 -32.203 1.00 77.44 85 SER A N 1
ATOM 654 C CA . SER A 1 85 ? 8.032 -7.074 -31.393 1.00 77.44 85 SER A CA 1
ATOM 655 C C . SER A 1 85 ? 7.345 -5.981 -32.212 1.00 77.44 85 SER A C 1
ATOM 657 O O . SER A 1 85 ? 6.155 -5.751 -32.012 1.00 77.44 85 SER A O 1
ATOM 659 N N . ASN A 1 86 ? 8.035 -5.363 -33.177 1.00 81.81 86 ASN A N 1
ATOM 660 C CA . ASN A 1 86 ? 7.464 -4.296 -34.001 1.00 81.81 86 ASN A CA 1
ATOM 661 C C . ASN A 1 86 ? 6.300 -4.815 -34.843 1.00 81.81 86 ASN A C 1
ATOM 663 O O . ASN A 1 86 ? 5.277 -4.149 -34.970 1.00 81.81 86 ASN A O 1
ATOM 667 N N . ARG A 1 87 ? 6.412 -6.047 -35.347 1.00 83.81 87 ARG A N 1
ATOM 668 C CA . ARG A 1 87 ? 5.363 -6.676 -36.152 1.00 83.81 87 ARG A CA 1
ATOM 669 C C . ARG A 1 87 ? 4.139 -7.049 -35.314 1.00 83.81 87 ARG A C 1
ATOM 671 O O . ARG A 1 87 ? 3.009 -6.858 -35.758 1.00 83.81 87 ARG A O 1
ATOM 678 N N . VAL A 1 88 ? 4.354 -7.547 -34.094 1.00 88.81 88 VAL A N 1
ATOM 679 C CA . VAL A 1 88 ? 3.266 -7.829 -33.142 1.00 88.81 88 VAL A CA 1
ATOM 680 C C . VAL A 1 88 ? 2.580 -6.534 -32.715 1.00 88.81 88 VAL A C 1
ATOM 682 O O . VAL A 1 88 ? 1.354 -6.470 -32.728 1.00 88.81 88 VAL A O 1
ATOM 685 N N . MET A 1 89 ? 3.354 -5.496 -32.395 1.00 88.19 89 MET A N 1
ATOM 686 C CA . MET A 1 89 ? 2.846 -4.185 -31.996 1.00 88.19 89 MET A CA 1
ATOM 687 C C . MET A 1 89 ? 2.060 -3.516 -33.124 1.00 88.19 89 MET A C 1
ATOM 689 O O . MET A 1 89 ? 1.001 -2.954 -32.870 1.00 88.19 89 MET A O 1
ATOM 693 N N . GLU A 1 90 ? 2.514 -3.635 -34.372 1.00 88.25 90 GLU A N 1
ATOM 694 C CA . GLU A 1 90 ? 1.796 -3.118 -35.537 1.00 88.25 90 GLU A CA 1
ATOM 695 C C . GLU A 1 90 ? 0.461 -3.846 -35.754 1.00 88.25 90 GLU A C 1
ATOM 697 O O . GLU A 1 90 ? -0.563 -3.204 -35.998 1.00 88.25 90 GLU A O 1
ATOM 702 N N . TYR A 1 91 ? 0.440 -5.175 -35.624 1.00 90.25 91 TYR A N 1
ATOM 703 C CA . TYR A 1 91 ? -0.795 -5.952 -35.731 1.00 90.25 91 TYR A CA 1
ATOM 704 C C . TYR A 1 91 ? -1.783 -5.604 -34.611 1.00 90.25 91 TYR A C 1
ATOM 706 O O . TYR A 1 91 ? -2.950 -5.316 -34.879 1.00 90.25 91 TYR A O 1
ATOM 714 N N . TRP A 1 92 ? -1.305 -5.557 -33.364 1.00 90.44 92 TRP A N 1
ATOM 715 C CA . TRP A 1 92 ? -2.102 -5.153 -32.206 1.00 90.44 92 TRP A CA 1
ATOM 716 C C . TRP A 1 92 ? -2.643 -3.730 -32.347 1.00 90.44 92 TRP A C 1
ATOM 718 O O . TRP A 1 92 ? -3.818 -3.495 -32.078 1.00 90.44 92 TRP A O 1
ATOM 728 N N . ALA A 1 93 ? -1.823 -2.786 -32.813 1.00 91.12 93 ALA A N 1
ATOM 729 C CA . ALA A 1 93 ? -2.232 -1.402 -33.021 1.00 91.12 93 ALA A CA 1
ATOM 730 C C . ALA A 1 93 ? -3.322 -1.289 -34.094 1.00 91.12 93 ALA A C 1
ATOM 732 O O . ALA A 1 93 ? -4.334 -0.625 -33.867 1.00 91.12 93 ALA A O 1
ATOM 733 N N . LYS A 1 94 ? -3.166 -1.971 -35.238 1.00 91.88 94 LYS A N 1
ATOM 734 C CA . LYS A 1 94 ? -4.196 -2.008 -36.292 1.00 91.88 94 LYS A CA 1
ATOM 735 C C . LYS A 1 94 ? -5.497 -2.617 -35.771 1.00 91.88 94 LYS A C 1
ATOM 737 O O . LYS A 1 94 ? -6.560 -2.044 -35.988 1.00 91.88 94 LYS A O 1
ATOM 742 N N . PHE A 1 95 ? -5.410 -3.710 -35.012 1.00 93.62 95 PHE A N 1
ATOM 743 C CA . PHE A 1 95 ? -6.565 -4.341 -34.377 1.00 93.62 95 PHE A CA 1
ATOM 744 C C . PHE A 1 95 ? -7.289 -3.403 -33.396 1.00 93.62 95 PHE A C 1
ATOM 746 O O . PHE A 1 95 ? -8.509 -3.267 -33.476 1.00 93.62 95 PHE A O 1
ATOM 753 N N . LEU A 1 96 ? -6.563 -2.707 -32.514 1.00 91.50 96 LEU A N 1
ATOM 754 C CA . LEU A 1 96 ? -7.150 -1.808 -31.509 1.00 91.50 96 LEU A CA 1
ATOM 755 C C . LEU A 1 96 ? -7.730 -0.515 -32.104 1.00 91.50 96 LEU A C 1
ATOM 757 O O . LEU A 1 96 ? -8.632 0.085 -31.524 1.00 91.50 96 LEU A O 1
ATOM 761 N N . THR A 1 97 ? -7.197 -0.072 -33.245 1.00 93.06 97 THR A N 1
ATOM 762 C CA . THR A 1 97 ? -7.589 1.191 -33.895 1.00 93.06 97 THR A CA 1
ATOM 763 C C . THR A 1 97 ? -8.827 1.035 -34.781 1.00 93.06 97 THR A C 1
ATOM 765 O O . THR A 1 97 ? -9.420 2.033 -35.195 1.00 93.06 97 THR A O 1
ATOM 768 N N . HIS A 1 98 ? -9.272 -0.196 -35.056 1.00 95.06 98 HIS A N 1
ATOM 769 C CA . HIS A 1 98 ? -10.537 -0.410 -35.753 1.00 95.06 98 HIS A CA 1
ATOM 770 C C . HIS A 1 98 ? -11.712 0.225 -34.977 1.00 95.06 98 HIS A C 1
ATOM 772 O O . HIS A 1 98 ? -11.797 0.125 -33.753 1.00 95.06 98 HIS A O 1
ATOM 778 N N . PRO A 1 99 ? -12.665 0.879 -35.666 1.00 92.69 99 PRO A N 1
ATOM 779 C CA . PRO A 1 99 ? -13.719 1.645 -34.999 1.00 92.69 99 PRO A CA 1
ATOM 780 C C . PRO A 1 99 ? -14.630 0.759 -34.139 1.00 92.69 99 PRO A C 1
ATOM 782 O O . PRO A 1 99 ? -15.049 1.171 -33.061 1.00 92.69 99 PRO A O 1
ATOM 785 N N . ILE A 1 100 ? -14.884 -0.479 -34.576 1.00 94.69 100 ILE A N 1
ATOM 786 C CA . ILE A 1 100 ? -15.708 -1.448 -33.842 1.00 94.69 100 ILE A CA 1
ATOM 787 C C . ILE A 1 100 ? -14.989 -1.914 -32.570 1.00 94.69 100 ILE A C 1
ATOM 789 O O . ILE A 1 100 ? -15.574 -1.877 -31.491 1.00 94.69 100 ILE A O 1
ATOM 793 N N . THR A 1 101 ? -13.715 -2.309 -32.669 1.00 93.62 101 THR A N 1
ATOM 794 C CA . THR A 1 101 ? -12.930 -2.766 -31.510 1.00 93.62 101 THR A CA 1
ATOM 795 C C . THR A 1 101 ? -12.750 -1.647 -30.492 1.00 93.62 101 THR A C 1
ATOM 797 O O . THR A 1 101 ? -12.896 -1.890 -29.298 1.00 93.62 101 THR A O 1
ATOM 800 N N . LYS A 1 102 ? -12.556 -0.401 -30.939 1.00 94.06 102 LYS A N 1
ATOM 801 C CA . LYS A 1 102 ? -12.510 0.775 -30.064 1.00 94.06 102 LYS A CA 1
ATOM 802 C C . LYS A 1 102 ? -13.802 0.958 -29.263 1.00 94.06 102 LYS A C 1
ATOM 804 O O . LYS A 1 102 ? -13.732 1.159 -28.053 1.00 94.06 102 LYS A O 1
ATOM 809 N N . VAL A 1 103 ? -14.968 0.865 -29.909 1.00 96.31 103 VAL A N 1
ATOM 810 C CA . VAL A 1 103 ? -16.266 0.956 -29.214 1.00 96.31 103 VAL A CA 1
ATOM 811 C C . VAL A 1 103 ? -16.414 -0.183 -28.206 1.00 96.31 103 VAL A C 1
ATOM 813 O O . VAL A 1 103 ? -16.754 0.073 -27.054 1.00 96.31 103 VAL A O 1
ATOM 816 N N . VAL A 1 104 ? -16.077 -1.416 -28.594 1.00 96.38 104 VAL A N 1
ATOM 817 C CA . VAL A 1 104 ? -16.136 -2.585 -27.701 1.00 96.38 104 VAL A CA 1
ATOM 818 C C . VAL A 1 104 ? -15.241 -2.401 -26.472 1.00 96.38 104 VAL A C 1
ATOM 820 O O . VAL A 1 104 ? -15.699 -2.623 -25.354 1.00 96.38 104 VAL A O 1
ATOM 823 N N . VAL A 1 105 ? -13.994 -1.952 -26.648 1.00 96.25 105 VAL A N 1
ATOM 824 C CA . VAL A 1 105 ? -13.049 -1.722 -25.541 1.00 96.25 105 VAL A CA 1
ATOM 825 C C . VAL A 1 105 ? -13.546 -0.620 -24.606 1.00 96.25 105 VAL A C 1
ATOM 827 O O . VAL A 1 105 ? -13.459 -0.776 -23.390 1.00 96.25 105 VAL A O 1
ATOM 830 N N . ILE A 1 106 ? -14.110 0.466 -25.142 1.00 96.06 106 ILE A N 1
ATOM 831 C CA . ILE A 1 106 ? -14.682 1.547 -24.326 1.00 96.06 106 ILE A CA 1
ATOM 832 C C . ILE A 1 106 ? -15.889 1.039 -23.532 1.00 96.06 106 ILE A C 1
ATOM 834 O O . ILE A 1 106 ? -15.951 1.253 -22.324 1.00 96.06 106 ILE A O 1
ATOM 838 N N . CYS A 1 107 ? -16.820 0.327 -24.170 1.00 97.19 107 CYS A N 1
ATOM 839 C CA . CYS A 1 107 ? -17.972 -0.259 -23.485 1.00 97.19 107 CYS A CA 1
ATOM 840 C C . CYS A 1 107 ? -17.542 -1.243 -22.390 1.00 97.19 107 CYS A C 1
ATOM 842 O O . CYS A 1 107 ? -18.069 -1.194 -21.282 1.00 97.19 107 CYS A O 1
ATOM 844 N N . PHE A 1 108 ? -16.554 -2.095 -22.670 1.00 97.25 108 PHE A N 1
ATOM 845 C CA . PHE A 1 108 ? -16.003 -3.030 -21.693 1.00 97.25 108 PHE A CA 1
ATOM 846 C C . PHE A 1 108 ? -15.322 -2.308 -20.523 1.00 97.25 108 PHE A C 1
ATOM 848 O O . PHE A 1 108 ? -15.547 -2.660 -19.368 1.00 97.25 108 PHE A O 1
ATOM 855 N N . SER A 1 109 ? -14.550 -1.253 -20.797 1.00 97.25 109 SER A N 1
ATOM 856 C CA . SER A 1 109 ? -13.924 -0.423 -19.764 1.00 97.25 109 SER A CA 1
ATOM 857 C C . SER A 1 109 ? -14.960 0.278 -18.881 1.00 97.25 109 SER A C 1
ATOM 859 O O . SER A 1 109 ? -14.808 0.277 -17.662 1.00 97.25 109 SER A O 1
ATOM 861 N N . LEU A 1 110 ? -16.035 0.814 -19.465 1.00 97.94 110 LEU A N 1
ATOM 862 C CA . LEU A 1 110 ? -17.135 1.430 -18.716 1.00 97.94 110 LEU A CA 1
ATOM 863 C C . LEU A 1 110 ? -17.891 0.407 -17.863 1.00 97.94 110 LEU A C 1
ATOM 865 O O . LEU A 1 110 ? -18.258 0.712 -16.730 1.00 97.94 110 LEU A O 1
ATOM 869 N N . LEU A 1 111 ? -18.086 -0.811 -18.374 1.00 97.75 111 LEU A N 1
ATOM 870 C CA . LEU A 1 111 ? -18.698 -1.901 -17.617 1.00 97.75 111 LEU A CA 1
ATOM 871 C C . LEU A 1 111 ? -17.826 -2.302 -16.426 1.00 97.75 111 LEU A C 1
ATOM 873 O O . LEU A 1 111 ? -18.338 -2.404 -15.314 1.00 97.75 111 LEU A O 1
ATOM 877 N N . LEU A 1 112 ? -16.516 -2.478 -16.630 1.00 97.44 112 LEU A N 1
ATOM 878 C CA . LEU A 1 112 ? -15.577 -2.768 -15.543 1.00 97.44 112 LEU A CA 1
ATOM 879 C C . LEU A 1 112 ? -15.539 -1.643 -14.507 1.00 97.44 112 LEU A C 1
ATOM 881 O O . LEU A 1 112 ? -15.495 -1.918 -13.312 1.00 97.44 112 LEU A O 1
ATOM 885 N N . LEU A 1 113 ? -15.601 -0.385 -14.947 1.00 97.44 113 LEU A N 1
ATOM 886 C CA . LEU A 1 113 ? -15.658 0.768 -14.055 1.00 97.44 113 LEU A CA 1
ATOM 887 C C . LEU A 1 113 ? -16.954 0.777 -13.233 1.00 97.44 113 LEU A C 1
ATOM 889 O O . LEU A 1 113 ? -16.898 0.940 -12.017 1.00 97.44 113 LEU A O 1
ATOM 893 N N . GLY A 1 114 ? -18.109 0.533 -13.859 1.00 97.62 114 GLY A N 1
ATOM 894 C CA . GLY A 1 114 ? -19.392 0.418 -13.159 1.00 97.62 114 GLY A CA 1
ATOM 895 C C . GLY A 1 114 ? -19.420 -0.745 -12.163 1.00 97.62 114 GLY A C 1
ATOM 896 O O . GLY A 1 114 ? -19.850 -0.572 -11.023 1.00 97.62 114 GLY A O 1
ATOM 897 N N . ALA A 1 115 ? -18.895 -1.907 -12.558 1.00 96.88 115 ALA A N 1
ATOM 898 C CA . ALA A 1 115 ? -18.750 -3.066 -11.682 1.00 96.88 115 ALA A CA 1
ATOM 899 C C . ALA A 1 115 ? -17.793 -2.787 -10.512 1.00 96.88 115 ALA A C 1
ATOM 901 O O . ALA A 1 115 ? -18.075 -3.194 -9.390 1.00 96.88 115 ALA A O 1
ATOM 902 N N . GLY A 1 116 ? -16.703 -2.051 -10.749 1.00 97.00 116 GLY A N 1
ATOM 903 C CA . GLY A 1 116 ? -15.774 -1.607 -9.712 1.00 97.00 116 GLY A CA 1
ATOM 904 C C . GLY A 1 116 ? -16.435 -0.674 -8.697 1.00 97.00 116 GLY A C 1
ATOM 905 O O . GLY A 1 116 ? -16.327 -0.914 -7.499 1.00 97.00 116 GLY A O 1
ATOM 906 N N . ILE A 1 117 ? -17.184 0.335 -9.160 1.00 96.88 117 ILE A N 1
ATOM 907 C CA . ILE A 1 117 ? -17.940 1.248 -8.284 1.00 96.88 117 ILE A CA 1
ATOM 908 C C . ILE A 1 117 ? -18.948 0.463 -7.438 1.00 96.88 117 ILE A C 1
ATOM 910 O O . ILE A 1 117 ? -19.012 0.653 -6.226 1.00 96.88 117 ILE A O 1
ATOM 914 N N . TYR A 1 118 ? -19.696 -0.457 -8.052 1.00 97.00 118 TYR A N 1
ATOM 915 C CA . TYR A 1 118 ? -20.620 -1.324 -7.322 1.00 97.00 118 TYR A CA 1
ATOM 916 C C . TYR A 1 118 ? -19.889 -2.222 -6.311 1.00 97.00 118 TYR A C 1
ATOM 918 O O . TYR A 1 118 ? -20.331 -2.345 -5.170 1.00 97.00 118 TYR A O 1
ATOM 926 N N . GLY A 1 119 ? -18.740 -2.788 -6.688 1.00 95.38 119 GLY A N 1
ATOM 927 C CA . GLY A 1 119 ? -17.902 -3.605 -5.813 1.00 95.38 119 GLY A CA 1
ATOM 928 C C . GLY A 1 119 ? -17.456 -2.852 -4.563 1.00 95.38 119 GLY A C 1
ATOM 929 O O . GLY A 1 119 ? -17.592 -3.381 -3.466 1.00 95.38 119 GLY A O 1
ATOM 930 N N . VAL A 1 120 ? -17.031 -1.592 -4.703 1.00 95.12 120 VAL A N 1
ATOM 931 C CA . VAL A 1 120 ? -16.620 -0.748 -3.566 1.00 95.12 120 VAL A CA 1
ATOM 932 C C . VAL A 1 120 ? -17.761 -0.544 -2.562 1.00 95.12 120 VAL A C 1
ATOM 934 O O . VAL A 1 120 ? -17.510 -0.547 -1.363 1.00 95.12 120 VAL A O 1
ATOM 937 N N . THR A 1 121 ? -19.022 -0.457 -3.006 1.00 93.88 121 THR A N 1
ATOM 938 C CA . THR A 1 121 ? -20.175 -0.326 -2.084 1.00 93.88 121 THR A CA 1
ATOM 939 C C . THR A 1 121 ? -20.490 -1.586 -1.273 1.00 93.88 121 THR A C 1
ATOM 941 O O . THR A 1 121 ? -21.298 -1.530 -0.348 1.00 93.88 121 THR A O 1
ATOM 944 N N . LYS A 1 122 ? -19.896 -2.729 -1.630 1.00 92.62 122 LYS A N 1
ATOM 945 C CA . LYS A 1 122 ? -20.118 -4.032 -0.989 1.00 92.62 122 LYS A CA 1
ATOM 946 C C . LYS A 1 122 ? -18.920 -4.522 -0.178 1.00 92.62 122 LYS A C 1
ATOM 948 O O . LYS A 1 122 ? -18.981 -5.630 0.341 1.00 92.62 122 LYS A O 1
ATOM 953 N N . VAL A 1 123 ? -17.846 -3.740 -0.090 1.00 92.19 123 VAL A N 1
ATOM 954 C CA . VAL A 1 123 ? -16.682 -4.093 0.729 1.00 92.19 123 VAL A CA 1
ATOM 955 C C . VAL A 1 123 ? -17.019 -3.854 2.198 1.00 92.19 123 VAL A C 1
ATOM 957 O O . VAL A 1 123 ? -17.300 -2.724 2.591 1.00 92.19 123 VAL A O 1
ATOM 960 N N . ASP A 1 124 ? -16.973 -4.918 2.996 1.00 86.12 124 ASP A N 1
ATOM 961 C CA . ASP A 1 124 ? -17.076 -4.828 4.450 1.00 86.12 124 ASP A CA 1
ATOM 962 C C . ASP A 1 124 ? -15.785 -4.230 5.037 1.00 86.12 124 ASP A C 1
ATOM 964 O O . ASP A 1 124 ? -14.676 -4.606 4.657 1.00 86.12 124 ASP A O 1
ATOM 968 N N . GLU A 1 125 ? -15.920 -3.292 5.977 1.00 78.38 125 GLU A N 1
ATOM 969 C CA . GLU A 1 125 ? -14.787 -2.630 6.653 1.00 78.38 125 GLU A CA 1
ATOM 970 C C . GLU A 1 125 ? -14.221 -3.473 7.817 1.00 78.38 125 GLU A C 1
ATOM 972 O O . GLU A 1 125 ? -13.260 -3.092 8.488 1.00 78.38 125 GLU A O 1
ATOM 977 N N . THR A 1 126 ? -14.806 -4.640 8.090 1.00 79.88 126 THR A N 1
ATOM 978 C CA . THR A 1 126 ? -14.422 -5.473 9.228 1.00 79.88 126 THR A CA 1
ATOM 979 C C . THR A 1 126 ? -13.055 -6.116 9.000 1.00 79.88 126 THR A C 1
ATOM 981 O O . THR A 1 126 ? -12.865 -7.014 8.183 1.00 79.88 126 THR A O 1
ATOM 984 N N . PHE A 1 127 ? -12.067 -5.654 9.765 1.00 79.25 127 PHE A N 1
ATOM 985 C CA . PHE A 1 127 ? -10.733 -6.238 9.761 1.00 79.25 127 PHE A CA 1
ATOM 986 C C . PHE A 1 127 ? -10.696 -7.501 10.629 1.00 79.25 127 PHE A C 1
ATOM 988 O O . PHE A 1 127 ? -10.649 -7.419 11.861 1.00 79.25 127 PHE A O 1
ATOM 995 N N . ASP A 1 128 ? -10.681 -8.670 9.991 1.00 79.56 128 ASP A N 1
ATOM 996 C CA . ASP A 1 128 ? -10.442 -9.929 10.691 1.00 79.56 128 ASP A CA 1
ATOM 997 C C . ASP A 1 128 ? -8.973 -10.007 11.133 1.00 79.56 128 ASP A C 1
ATOM 999 O O . ASP A 1 128 ? -8.043 -10.028 10.330 1.00 79.56 128 ASP A O 1
ATOM 1003 N N . ARG A 1 129 ? -8.750 -10.066 12.446 1.00 77.12 129 ARG A N 1
ATOM 1004 C CA . ARG A 1 129 ? -7.407 -10.135 13.039 1.00 77.12 129 ARG A CA 1
ATOM 1005 C C . ARG A 1 129 ? -6.723 -11.472 12.755 1.00 77.12 129 ARG A C 1
ATOM 1007 O O . ARG A 1 129 ? -5.495 -11.543 12.825 1.00 77.12 129 ARG A O 1
ATOM 1014 N N . SER A 1 130 ? -7.483 -12.521 12.434 1.00 79.06 130 SER A N 1
ATOM 1015 C CA . SER A 1 130 ? -6.961 -13.859 12.156 1.00 79.06 130 SER A CA 1
ATOM 1016 C C . SER A 1 130 ? -6.035 -13.884 10.934 1.00 79.06 130 SER A C 1
ATOM 1018 O O . SER A 1 130 ? -5.112 -14.700 10.887 1.00 79.06 130 SER A O 1
ATOM 1020 N N . ILE A 1 131 ? -6.209 -12.940 9.998 1.00 84.19 131 ILE A N 1
ATOM 1021 C CA . ILE A 1 131 ? -5.404 -12.824 8.772 1.00 84.19 131 ILE A CA 1
ATOM 1022 C C . ILE A 1 131 ? -3.965 -12.368 9.041 1.00 84.19 131 ILE A C 1
ATOM 1024 O O . ILE A 1 131 ? -3.087 -12.567 8.208 1.00 84.19 131 ILE A O 1
ATOM 1028 N N . LEU A 1 132 ? -3.709 -11.750 10.199 1.00 85.81 132 LEU A N 1
ATOM 1029 C CA . LEU A 1 132 ? -2.358 -11.373 10.621 1.00 85.81 132 LEU A CA 1
ATOM 1030 C C . LEU A 1 132 ? -1.560 -12.579 11.123 1.00 85.81 132 LEU A C 1
ATOM 1032 O O . LEU A 1 132 ? -0.330 -12.530 11.192 1.00 85.81 132 LEU A O 1
ATOM 1036 N N . ALA A 1 133 ? -2.249 -13.654 11.509 1.00 88.19 133 ALA A N 1
ATOM 1037 C CA . ALA A 1 133 ? -1.615 -14.873 11.970 1.00 88.19 133 ALA A CA 1
ATOM 1038 C C . ALA A 1 133 ? -1.222 -15.744 10.770 1.00 88.19 133 ALA A C 1
ATOM 1040 O O . ALA A 1 133 ? -1.966 -15.877 9.802 1.00 88.19 133 ALA A O 1
ATOM 1041 N N . LYS A 1 134 ? -0.063 -16.405 10.855 1.00 88.06 134 LYS A N 1
ATOM 1042 C CA . LYS A 1 134 ? 0.356 -17.388 9.846 1.00 88.06 134 LYS A CA 1
ATOM 1043 C C . LYS A 1 134 ? -0.702 -18.493 9.709 1.00 88.06 134 LYS A C 1
ATOM 1045 O O . LYS A 1 134 ? -1.223 -18.957 10.726 1.00 88.06 134 LYS A O 1
ATOM 1050 N N . ASP A 1 135 ? -0.961 -18.946 8.482 1.00 85.38 135 ASP A N 1
ATOM 1051 C CA . ASP A 1 135 ? -2.072 -19.859 8.164 1.00 85.38 135 ASP A CA 1
ATOM 1052 C C . ASP A 1 135 ? -2.090 -21.154 8.987 1.00 85.38 135 ASP A C 1
ATOM 1054 O O . ASP A 1 135 ? -3.149 -21.553 9.466 1.00 85.38 135 ASP A O 1
ATOM 1058 N N . ASP A 1 136 ? -0.921 -21.740 9.255 1.00 88.00 136 ASP A N 1
ATOM 1059 C CA . ASP A 1 136 ? -0.786 -22.964 10.061 1.00 88.00 136 ASP A CA 1
ATOM 1060 C C . ASP A 1 136 ? -0.445 -22.706 11.540 1.00 88.00 136 ASP A C 1
ATOM 1062 O O . ASP A 1 136 ? -0.011 -23.607 12.263 1.00 88.00 136 ASP A O 1
ATOM 1066 N N . SER A 1 137 ? -0.582 -21.469 12.020 1.00 92.50 137 SER A N 1
ATOM 1067 C CA . SER A 1 137 ? -0.228 -21.137 13.402 1.00 92.50 137 SER A CA 1
ATOM 1068 C C . SER A 1 137 ? -1.265 -21.634 14.413 1.00 92.50 137 SER A C 1
ATOM 1070 O O . SER A 1 137 ? -2.476 -21.590 14.186 1.00 92.50 137 SER A O 1
ATOM 1072 N N . TYR A 1 138 ? -0.782 -22.037 15.594 1.00 92.00 138 TYR A N 1
ATOM 1073 C CA . TYR A 1 138 ? -1.635 -22.328 16.753 1.00 92.00 138 TYR A CA 1
ATOM 1074 C C . TYR A 1 138 ? -2.557 -21.146 17.094 1.00 92.00 138 TYR A C 1
ATOM 1076 O O . TYR A 1 138 ? -3.720 -21.346 17.437 1.00 92.00 138 TYR A O 1
ATOM 1084 N N . LEU A 1 139 ? -2.058 -19.915 16.927 1.00 89.75 139 LEU A N 1
ATOM 1085 C CA . LEU A 1 139 ? -2.805 -18.688 17.189 1.00 89.75 139 LEU A CA 1
ATOM 1086 C C . LEU A 1 139 ? -4.067 -18.580 16.322 1.00 89.75 139 LEU A C 1
ATOM 1088 O O . LEU A 1 139 ? -5.127 -18.277 16.856 1.00 89.75 139 LEU A O 1
ATOM 1092 N N . LYS A 1 140 ? -3.991 -18.892 15.021 1.00 90.62 140 LYS A N 1
ATOM 1093 C CA . LYS A 1 140 ? -5.163 -18.865 14.129 1.00 90.62 140 LYS A CA 1
ATOM 1094 C C . LYS A 1 140 ? -6.245 -19.845 14.592 1.00 90.62 140 LYS A C 1
ATOM 1096 O O . LYS A 1 140 ? -7.419 -19.489 14.651 1.00 90.62 140 LYS A O 1
ATOM 1101 N N . ARG A 1 141 ? -5.844 -21.055 15.008 1.00 89.81 141 ARG A N 1
ATOM 1102 C CA . ARG A 1 141 ? -6.765 -22.066 15.563 1.00 89.81 141 ARG A CA 1
ATOM 1103 C C . ARG A 1 141 ? -7.409 -21.588 16.859 1.00 89.81 141 ARG A C 1
ATOM 1105 O O . ARG A 1 141 ? -8.624 -21.691 16.996 1.00 89.81 141 ARG A O 1
ATOM 1112 N N . PHE A 1 142 ? -6.616 -21.032 17.771 1.00 90.50 142 PHE A N 1
ATOM 1113 C CA . PHE A 1 142 ? -7.119 -20.474 19.023 1.00 90.50 142 PHE A CA 1
ATOM 1114 C C . PHE A 1 142 ? -8.128 -19.344 18.781 1.00 90.50 142 PHE A C 1
ATOM 1116 O O . PHE A 1 142 ? -9.228 -19.408 19.318 1.00 90.50 142 PHE A O 1
ATOM 1123 N N . LEU A 1 143 ? -7.796 -18.367 17.930 1.00 89.25 143 LEU A N 1
ATOM 1124 C CA . LEU A 1 143 ? -8.681 -17.243 17.605 1.00 89.25 143 LEU A CA 1
ATOM 1125 C C . LEU A 1 143 ? -9.984 -17.717 16.953 1.00 89.25 143 LEU A C 1
ATOM 1127 O O . LEU A 1 143 ? -11.055 -17.307 17.381 1.00 89.25 143 LEU A O 1
ATOM 1131 N N . SER A 1 144 ? -9.909 -18.654 16.002 1.00 88.31 144 SER A N 1
ATOM 1132 C CA . SER A 1 144 ? -11.108 -19.209 15.357 1.00 88.31 144 SER A CA 1
ATOM 1133 C C . SER A 1 144 ? -12.018 -19.970 16.330 1.00 88.31 144 SER A C 1
ATOM 1135 O O . SER A 1 144 ? -13.241 -19.884 16.242 1.00 88.31 144 SER A O 1
ATOM 1137 N N . ALA A 1 145 ? -11.440 -20.704 17.288 1.00 90.81 145 ALA A N 1
ATOM 1138 C CA . ALA A 1 145 ? -12.206 -21.388 18.324 1.00 90.81 145 ALA A CA 1
ATOM 1139 C C . ALA A 1 145 ? -12.810 -20.384 19.312 1.00 90.81 145 ALA A C 1
ATOM 1141 O O . ALA A 1 145 ? -13.952 -20.551 19.734 1.00 90.81 145 ALA A O 1
ATOM 1142 N N . GLN A 1 146 ? -12.061 -19.335 19.654 1.00 89.44 146 GLN A N 1
ATOM 1143 C CA . GLN A 1 146 ? -12.528 -18.271 20.526 1.00 89.44 146 GLN A CA 1
ATOM 1144 C C . GLN A 1 146 ? -13.722 -17.540 19.906 1.00 89.44 146 GLN A C 1
ATOM 1146 O O . GLN A 1 146 ? -14.757 -17.463 20.548 1.00 89.44 146 GLN A O 1
ATOM 1151 N N . GLU A 1 147 ? -13.622 -17.093 18.656 1.00 86.62 147 GLU A N 1
ATOM 1152 C CA . GLU A 1 147 ? -14.701 -16.394 17.946 1.00 86.62 147 GLU A CA 1
ATOM 1153 C C . GLU A 1 147 ? -15.945 -17.271 17.752 1.00 86.62 147 GLU A C 1
ATOM 1155 O O . GLU A 1 147 ? -17.074 -16.806 17.885 1.00 86.62 147 GLU A O 1
ATOM 1160 N N . LYS A 1 148 ? -15.755 -18.572 17.500 1.00 88.44 148 LYS A N 1
ATOM 1161 C CA . LYS A 1 148 ? -16.864 -19.516 17.322 1.00 88.44 148 LYS A CA 1
ATOM 1162 C C . LYS A 1 148 ? -17.610 -19.835 18.619 1.00 88.44 148 LYS A C 1
ATOM 1164 O O . LYS A 1 148 ? -18.808 -20.110 18.575 1.00 88.44 148 LYS A O 1
ATOM 1169 N N . HIS A 1 149 ? -16.904 -19.897 19.747 1.00 91.44 149 HIS A N 1
ATOM 1170 C CA . HIS A 1 149 ? -17.464 -20.379 21.014 1.00 91.44 149 HIS A CA 1
ATOM 1171 C C . HIS A 1 149 ? -17.724 -19.278 22.044 1.00 91.44 149 HIS A C 1
ATOM 1173 O O . HIS A 1 149 ? -18.518 -19.492 22.958 1.00 91.44 149 HIS A O 1
ATOM 1179 N N . PHE A 1 150 ? -17.085 -18.119 21.911 1.00 87.94 150 PHE A N 1
ATOM 1180 C CA . PHE A 1 150 ? -17.197 -17.003 22.839 1.00 87.94 150 PHE A CA 1
ATOM 1181 C C . PHE A 1 150 ? -17.562 -15.729 22.076 1.00 87.94 150 PHE A C 1
ATOM 1183 O O . PHE A 1 150 ? -16.800 -15.247 21.242 1.00 87.94 150 PHE A O 1
ATOM 1190 N N . GLU A 1 151 ? -18.709 -15.138 22.413 1.00 76.31 151 GLU A N 1
ATOM 1191 C CA . GLU A 1 151 ? -19.043 -13.782 21.978 1.00 76.31 151 GLU A CA 1
ATOM 1192 C C . GLU A 1 151 ? -18.106 -12.789 22.682 1.00 76.31 151 GLU A C 1
ATOM 1194 O O . GLU A 1 151 ? -18.318 -12.439 23.848 1.00 76.31 151 GLU A O 1
AT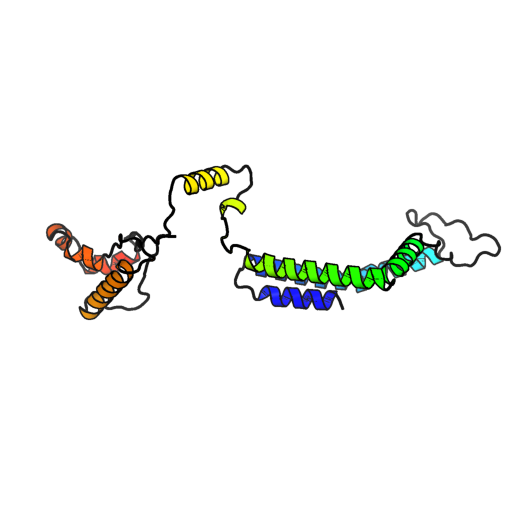OM 1199 N N . LEU A 1 152 ? -17.044 -12.350 21.999 1.00 73.19 152 LEU A N 1
ATOM 1200 C CA . LEU A 1 152 ? -16.170 -11.304 22.524 1.00 73.19 152 LEU A CA 1
ATOM 1201 C C . LEU A 1 152 ? -16.915 -9.969 22.537 1.00 73.19 152 LEU A C 1
ATOM 1203 O O . LEU A 1 152 ? -17.039 -9.297 21.520 1.00 73.19 152 LEU A O 1
ATOM 1207 N N . SER A 1 153 ? -17.358 -9.551 23.716 1.00 74.69 153 SER A N 1
ATOM 1208 C CA . SER A 1 153 ? -17.746 -8.165 23.941 1.00 74.69 153 SER A CA 1
ATOM 1209 C C . SER A 1 153 ? -16.511 -7.325 24.235 1.00 74.69 153 SER A C 1
ATOM 1211 O O . SER A 1 153 ? -15.721 -7.681 25.111 1.00 74.69 153 SER A O 1
ATOM 1213 N N . ILE A 1 154 ? -16.361 -6.197 23.548 1.00 77.19 154 ILE A N 1
ATOM 1214 C CA . ILE A 1 154 ? -15.292 -5.245 23.851 1.00 77.19 154 ILE A CA 1
ATOM 1215 C C . ILE A 1 154 ? -15.653 -4.535 25.155 1.00 77.19 154 ILE A C 1
ATOM 1217 O O . ILE A 1 154 ? -16.686 -3.872 25.243 1.00 77.19 154 ILE A O 1
ATOM 1221 N N . GLU A 1 155 ? -14.815 -4.682 26.173 1.00 77.75 155 GLU A N 1
ATOM 1222 C CA . GLU A 1 155 ? -14.945 -3.933 27.420 1.00 77.75 155 GLU A CA 1
ATOM 1223 C C . GLU A 1 155 ? -14.422 -2.508 27.206 1.00 77.75 155 GLU A C 1
ATOM 1225 O O . GLU A 1 155 ? -13.305 -2.296 26.735 1.00 77.75 155 GLU A O 1
ATOM 1230 N N . VAL A 1 156 ? -15.252 -1.520 27.522 1.00 81.62 156 VAL A N 1
ATOM 1231 C CA . VAL A 1 156 ? -14.962 -0.095 27.394 1.00 81.62 156 VAL A CA 1
ATOM 1232 C C . VAL A 1 156 ? -14.896 0.518 28.782 1.00 81.62 156 VAL A C 1
ATOM 1234 O O . VAL A 1 156 ? -15.878 0.511 29.519 1.00 81.62 156 VAL A O 1
ATOM 1237 N N . GLY A 1 157 ? -13.737 1.086 29.108 1.00 83.75 157 GLY A N 1
ATOM 1238 C CA . GLY A 1 157 ? -13.543 1.887 30.309 1.00 83.75 157 GLY A CA 1
ATOM 1239 C C . GLY A 1 157 ? -13.753 3.360 30.043 1.00 83.75 157 GLY A C 1
ATOM 1240 O O . GLY A 1 157 ? -13.011 3.966 29.274 1.00 83.75 157 GLY A O 1
ATOM 1241 N N . ILE A 1 158 ? -14.750 3.940 30.707 1.00 81.81 158 ILE A N 1
ATOM 1242 C CA . ILE A 1 158 ? -14.950 5.388 30.732 1.00 81.81 158 ILE A CA 1
ATOM 1243 C C . ILE A 1 158 ? -14.133 5.938 31.894 1.00 81.81 158 ILE A C 1
ATOM 1245 O O . ILE A 1 158 ? -14.331 5.547 33.043 1.00 81.81 158 ILE A O 1
ATOM 1249 N N . VAL A 1 159 ? -13.186 6.817 31.573 1.00 84.25 159 VAL A N 1
ATOM 1250 C CA . VAL A 1 159 ? -12.278 7.427 32.544 1.00 84.25 159 VAL A CA 1
ATOM 1251 C C . VAL A 1 159 ? -12.380 8.937 32.424 1.00 84.25 159 VAL A C 1
ATOM 1253 O O . VAL A 1 159 ? -12.106 9.500 31.364 1.00 84.25 159 VAL A O 1
ATOM 1256 N N . GLU A 1 160 ? -12.726 9.589 33.530 1.00 81.44 160 GLU A N 1
ATOM 1257 C CA . GLU A 1 160 ? -12.742 11.044 33.615 1.00 81.44 160 GLU A CA 1
ATOM 1258 C C . GLU A 1 160 ? -11.301 11.558 33.720 1.00 81.44 160 GLU A C 1
ATOM 1260 O O . GLU A 1 160 ? -10.612 11.370 34.726 1.00 81.44 160 GLU A O 1
ATOM 1265 N N . SER A 1 161 ? -10.811 12.174 32.645 1.00 72.50 161 SER A N 1
ATOM 1266 C CA . SER A 1 161 ? -9.446 12.701 32.573 1.00 72.50 161 SER A CA 1
ATOM 1267 C C . SER A 1 161 ? -9.426 14.163 33.021 1.00 72.50 161 SER A C 1
ATOM 1269 O O . SER A 1 161 ? -9.362 15.076 32.203 1.00 72.50 161 SER A O 1
ATOM 1271 N N . GLY A 1 162 ? -9.487 14.397 34.334 1.00 77.12 162 GLY A N 1
ATOM 1272 C CA . GLY A 1 162 ? -9.474 15.744 34.910 1.00 77.12 162 GLY A CA 1
ATOM 1273 C C . GLY A 1 162 ? -9.141 15.772 36.402 1.00 77.12 162 GLY A C 1
ATOM 1274 O O . GLY A 1 162 ? -9.200 14.755 37.092 1.00 77.12 162 GLY A O 1
ATOM 1275 N N . LYS A 1 163 ? -8.785 16.956 36.924 1.00 73.25 163 LYS A N 1
ATOM 1276 C CA . LYS A 1 163 ? -8.756 17.196 38.377 1.00 73.25 163 LYS A CA 1
ATOM 1277 C C . LYS A 1 163 ? -10.199 17.367 38.854 1.00 73.25 163 LYS A C 1
ATOM 1279 O O . LYS A 1 163 ? -10.681 18.491 38.943 1.00 73.25 163 LYS A O 1
ATOM 1284 N N . ALA A 1 164 ? -10.878 16.253 39.089 1.00 75.12 164 ALA A N 1
ATOM 1285 C CA . ALA A 1 164 ? -12.210 16.238 39.670 1.00 75.12 164 ALA A CA 1
ATOM 1286 C C . ALA A 1 164 ? -12.106 16.111 41.194 1.00 75.12 164 ALA A C 1
ATOM 1288 O O . ALA A 1 164 ? -11.340 15.288 41.702 1.00 75.12 164 ALA A O 1
ATOM 1289 N N . ASP A 1 165 ? -12.863 16.935 41.912 1.00 80.62 165 ASP A N 1
ATOM 1290 C CA . ASP A 1 165 ? -13.054 16.771 43.348 1.00 80.62 165 ASP A CA 1
ATOM 1291 C C . ASP A 1 165 ? -14.206 15.787 43.578 1.00 80.62 165 ASP A C 1
ATOM 1293 O O . ASP A 1 165 ? -15.377 16.124 43.392 1.00 80.62 165 ASP A O 1
ATOM 1297 N N . TYR A 1 166 ? -13.857 14.546 43.915 1.00 79.94 166 TYR A N 1
ATOM 1298 C CA . TYR A 1 166 ? -14.813 13.456 44.126 1.00 79.94 166 TYR A CA 1
ATOM 1299 C C . TYR A 1 166 ? -15.516 13.529 45.488 1.00 79.94 166 TYR A C 1
ATOM 1301 O O . TYR A 1 166 ? -16.479 12.792 45.713 1.00 79.94 166 TYR A O 1
ATOM 1309 N N . GLU A 1 167 ? -15.054 14.392 46.397 1.00 81.25 167 GLU A N 1
ATOM 1310 C CA . GLU A 1 167 ? -15.738 14.638 47.669 1.00 81.25 167 GLU A CA 1
ATOM 1311 C C . GLU A 1 167 ? -17.000 15.482 47.458 1.00 81.25 167 GLU A C 1
ATOM 1313 O O . GLU A 1 167 ? -17.965 15.357 48.211 1.00 81.25 167 GLU A O 1
ATOM 1318 N N . MET A 1 168 ? -17.019 16.295 46.398 1.00 84.19 168 MET A N 1
ATOM 1319 C CA . MET A 1 168 ? -18.140 17.160 46.062 1.00 84.19 168 MET A CA 1
ATOM 1320 C C . MET A 1 168 ? -19.330 16.363 45.509 1.00 84.19 168 MET A C 1
ATOM 1322 O O . MET A 1 168 ? -19.193 15.587 44.561 1.00 84.19 168 MET A O 1
ATOM 1326 N N . ASP A 1 169 ? -20.519 16.611 46.063 1.00 86.12 169 ASP A N 1
ATO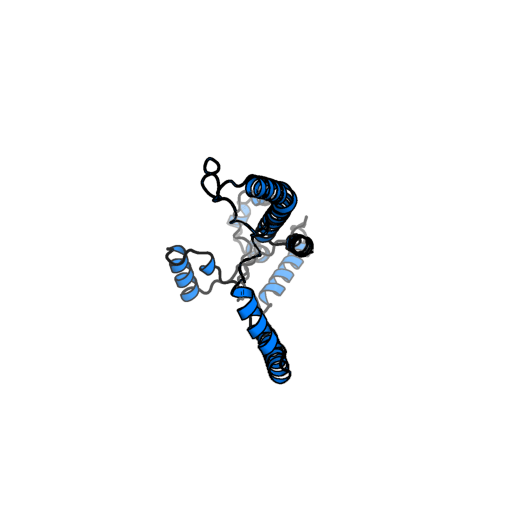M 1327 C CA . ASP A 1 169 ? -21.744 15.873 45.722 1.00 86.12 169 ASP A CA 1
ATOM 1328 C C . ASP A 1 169 ? -22.123 16.020 44.240 1.00 86.12 169 ASP A C 1
ATOM 1330 O O . ASP A 1 169 ? -22.432 15.039 43.570 1.00 86.12 169 ASP A O 1
ATOM 1334 N N . SER A 1 170 ? -21.938 17.217 43.673 1.00 86.31 170 SER A N 1
ATOM 1335 C CA . SER A 1 170 ? -22.184 17.484 42.249 1.00 86.31 170 SER A CA 1
ATOM 1336 C C . SER A 1 170 ? -21.331 16.621 41.313 1.00 86.31 170 SER A C 1
ATOM 1338 O O . SER A 1 170 ? -21.793 16.201 40.256 1.00 86.31 170 SER A O 1
ATOM 1340 N N . THR A 1 171 ? -20.079 16.334 41.687 1.00 84.94 171 THR A N 1
ATOM 1341 C CA . THR A 1 171 ? -19.192 15.462 40.901 1.00 84.94 171 THR A CA 1
ATOM 1342 C C . THR A 1 171 ? -19.666 14.014 40.980 1.00 84.94 171 THR A C 1
ATOM 1344 O O . THR A 1 171 ? -19.626 13.282 39.990 1.00 84.94 171 THR A O 1
ATOM 1347 N N . GLN A 1 172 ? -20.136 13.584 42.153 1.00 85.50 172 GLN A N 1
ATOM 1348 C CA . GLN A 1 172 ? -20.667 12.238 42.337 1.00 85.50 172 GLN A CA 1
ATOM 1349 C C . GLN A 1 172 ? -21.973 12.035 41.572 1.00 85.50 172 GLN A C 1
ATOM 1351 O O . GLN A 1 172 ? -22.126 11.006 40.915 1.00 85.50 172 GLN A O 1
ATOM 1356 N N . GLU A 1 173 ? -22.891 13.002 41.622 1.00 89.31 173 GLU A N 1
ATOM 1357 C CA . GLU A 1 173 ? -24.121 13.005 40.826 1.00 89.31 173 GLU A CA 1
ATOM 1358 C C . GLU A 1 173 ? -23.805 12.922 39.336 1.00 89.31 173 GLU A C 1
ATOM 1360 O O . GLU A 1 173 ? -24.323 12.037 38.661 1.00 89.31 173 GLU A O 1
ATOM 1365 N N . HIS A 1 174 ? -22.859 13.726 38.846 1.00 87.44 174 HIS A N 1
ATOM 1366 C CA . HIS A 1 174 ? -22.450 13.684 37.445 1.00 87.44 174 HIS A CA 1
ATOM 1367 C C . HIS A 1 174 ? -21.939 12.297 37.009 1.00 87.44 174 HIS A C 1
ATOM 1369 O O . HIS A 1 174 ? -22.311 11.783 35.956 1.00 87.44 174 HIS A O 1
ATOM 1375 N N . ILE A 1 175 ? -21.129 11.632 37.840 1.00 87.44 175 ILE A N 1
ATOM 1376 C CA . ILE A 1 175 ? -20.624 10.277 37.555 1.00 87.44 175 ILE A CA 1
ATOM 1377 C C . ILE A 1 175 ? -21.754 9.234 37.576 1.00 87.44 175 ILE A C 1
ATOM 1379 O O . ILE A 1 175 ? -21.730 8.266 36.803 1.00 87.44 175 ILE A O 1
ATOM 1383 N N . ARG A 1 176 ? -22.758 9.411 38.442 1.00 87.69 176 ARG A N 1
ATOM 1384 C CA . ARG A 1 176 ? -23.950 8.550 38.481 1.00 87.69 176 ARG A CA 1
ATOM 1385 C C . ARG A 1 176 ? -24.813 8.750 37.238 1.00 87.69 176 ARG A C 1
ATOM 1387 O O . ARG A 1 176 ? -25.159 7.760 36.601 1.00 87.69 176 ARG A O 1
ATOM 1394 N N . GLU A 1 177 ? -25.043 9.992 36.822 1.00 89.62 177 GLU A N 1
ATOM 1395 C CA . GLU A 1 177 ? -25.747 10.320 35.577 1.00 89.62 177 GLU A CA 1
ATOM 1396 C C . GLU A 1 177 ? -25.050 9.717 34.351 1.00 89.62 177 GLU A C 1
ATOM 1398 O O . GLU A 1 177 ? -25.698 9.092 33.512 1.00 89.62 177 GLU A O 1
ATOM 1403 N N . LEU A 1 178 ? -23.719 9.823 34.265 1.00 87.75 178 LEU A N 1
ATOM 1404 C CA . LEU A 1 178 ? -22.943 9.182 33.199 1.00 87.75 178 LEU A CA 1
ATOM 1405 C C . LEU A 1 178 ? -23.125 7.659 33.201 1.00 87.75 178 LEU A C 1
ATOM 1407 O O . LEU A 1 178 ? -23.281 7.055 32.138 1.00 87.75 178 LEU A O 1
ATOM 1411 N N . THR A 1 179 ? -23.147 7.036 34.382 1.00 87.75 179 THR A N 1
ATOM 1412 C CA . THR A 1 179 ? -23.401 5.593 34.516 1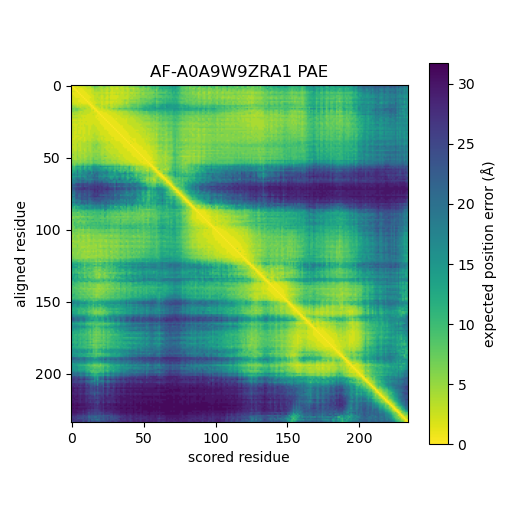.00 87.75 179 THR A CA 1
ATOM 1413 C C . THR A 1 179 ? -24.793 5.232 33.987 1.00 87.75 179 THR A C 1
ATOM 1415 O O . THR A 1 179 ? -24.936 4.261 33.239 1.00 87.75 179 THR A O 1
ATOM 1418 N N . ASP A 1 180 ? -25.813 6.028 34.301 1.00 87.94 180 ASP A N 1
ATOM 1419 C CA . ASP A 1 180 ? -27.186 5.795 33.846 1.00 87.94 180 ASP A CA 1
ATOM 1420 C C . ASP A 1 180 ? -27.336 5.977 32.331 1.00 87.94 180 ASP A C 1
ATOM 1422 O O . ASP A 1 180 ? -27.986 5.161 31.670 1.00 87.94 180 ASP A O 1
ATOM 1426 N N . ILE A 1 181 ? -26.692 6.992 31.747 1.00 87.88 181 ILE A N 1
ATOM 1427 C CA . ILE A 1 181 ? -26.680 7.224 30.293 1.00 87.88 181 ILE A CA 1
ATOM 1428 C C . ILE A 1 181 ? -26.083 6.018 29.561 1.00 87.88 181 ILE A C 1
ATOM 1430 O O . ILE A 1 181 ? -26.630 5.560 28.555 1.00 87.88 181 ILE A O 1
ATOM 1434 N N . VAL A 1 182 ? -24.979 5.476 30.074 1.00 87.00 182 VAL A N 1
ATOM 1435 C CA . VAL A 1 182 ? -24.303 4.308 29.495 1.00 87.00 182 VAL A CA 1
ATOM 1436 C C . VAL A 1 182 ? -25.166 3.057 29.616 1.00 87.00 182 VAL A C 1
ATOM 1438 O O . VAL A 1 182 ? -25.322 2.322 28.643 1.00 87.00 182 VAL A O 1
ATOM 1441 N N . THR A 1 183 ? -25.770 2.836 30.784 1.00 85.25 183 THR A N 1
ATOM 1442 C CA . THR A 1 183 ? -26.616 1.662 31.056 1.00 85.25 183 THR A CA 1
ATOM 1443 C C . THR A 1 183 ? -27.873 1.648 30.190 1.00 85.25 183 THR A C 1
ATOM 1445 O O . THR A 1 183 ? -28.315 0.589 29.739 1.00 85.25 183 THR A O 1
ATOM 1448 N N . ASN A 1 184 ? -28.451 2.825 29.943 1.00 88.62 184 ASN A N 1
ATOM 1449 C CA . ASN A 1 184 ? -29.655 2.985 29.131 1.00 88.62 184 ASN A CA 1
ATOM 1450 C C . ASN A 1 184 ? -29.385 2.934 27.623 1.00 88.62 184 ASN A C 1
ATOM 1452 O O . ASN A 1 184 ? -30.322 2.823 26.828 1.00 88.62 184 ASN A O 1
ATOM 1456 N N . ASN A 1 185 ? -28.127 3.010 27.197 1.00 87.38 185 ASN A N 1
ATOM 1457 C CA . ASN A 1 185 ? -27.788 3.028 25.787 1.00 87.38 185 ASN A CA 1
ATOM 1458 C C . ASN A 1 185 ? -27.822 1.608 25.184 1.00 87.38 185 ASN A C 1
ATOM 1460 O O . ASN A 1 185 ? -27.173 0.678 25.654 1.00 87.38 185 ASN A O 1
ATOM 1464 N N . LYS A 1 186 ? -28.568 1.463 24.080 1.00 85.44 186 LYS A N 1
ATOM 1465 C CA . LYS A 1 186 ? -28.812 0.201 23.354 1.00 85.44 186 LYS A CA 1
ATOM 1466 C C . LYS A 1 186 ? -27.552 -0.528 22.865 1.00 85.44 186 LYS A C 1
ATOM 1468 O O . LYS A 1 186 ? -27.632 -1.715 22.557 1.00 85.44 186 LYS A O 1
ATOM 1473 N N . HIS A 1 187 ? -26.431 0.181 22.738 1.00 83.00 187 HIS A N 1
ATOM 1474 C CA . HIS A 1 187 ? -25.161 -0.366 22.259 1.00 83.00 187 HIS A CA 1
ATOM 1475 C C . HIS A 1 187 ? -24.347 -1.054 23.365 1.00 83.00 187 HIS A C 1
ATOM 1477 O O . HIS A 1 187 ? -23.442 -1.834 23.072 1.00 83.00 187 HIS A O 1
ATOM 1483 N N . TYR A 1 188 ? -24.684 -0.818 24.633 1.00 80.81 188 TYR A N 1
ATOM 1484 C CA . TYR A 1 188 ? -24.011 -1.437 25.767 1.00 80.81 188 TYR A CA 1
ATOM 1485 C C . TYR A 1 188 ? -24.861 -2.563 26.352 1.00 80.81 188 TYR A C 1
ATOM 1487 O O . TYR A 1 188 ? -26.095 -2.543 26.332 1.00 80.81 188 TYR A O 1
ATOM 1495 N N . ARG A 1 189 ? -24.197 -3.592 26.878 1.00 75.69 189 ARG A N 1
ATOM 1496 C CA . ARG A 1 189 ? -24.867 -4.613 27.680 1.00 75.69 189 ARG A CA 1
ATOM 1497 C C . ARG A 1 189 ? -25.239 -3.981 29.026 1.00 75.69 189 ARG A C 1
ATOM 1499 O O . ARG A 1 189 ? -24.476 -3.192 29.568 1.00 75.69 189 ARG A O 1
ATOM 1506 N N . LYS A 1 190 ? -26.381 -4.375 29.605 1.00 69.06 190 LYS A N 1
ATOM 1507 C CA . LYS A 1 190 ? -26.919 -3.853 30.888 1.00 69.06 190 LYS A CA 1
ATOM 1508 C C . LYS A 1 190 ? -26.059 -4.156 32.134 1.00 69.06 190 LYS A C 1
ATOM 1510 O O . LYS A 1 190 ? -26.555 -4.132 33.253 1.00 69.06 190 LYS A O 1
ATOM 1515 N N . GLN A 1 191 ? -24.798 -4.519 31.947 1.00 69.56 191 GLN A N 1
ATOM 1516 C CA . GLN A 1 191 ? -23.843 -4.840 32.995 1.00 69.56 191 GLN A CA 1
ATOM 1517 C C . GLN A 1 191 ? -22.808 -3.715 33.048 1.00 69.56 191 GLN A C 1
ATOM 1519 O O . GLN A 1 191 ? -21.713 -3.844 32.511 1.00 69.56 191 GLN A O 1
ATOM 1524 N N . SER A 1 192 ? -23.191 -2.592 33.654 1.00 72.19 192 SER A N 1
ATOM 1525 C CA . SER A 1 192 ? -22.290 -1.482 33.970 1.00 72.19 192 SER A CA 1
ATOM 1526 C C . SER A 1 192 ? -21.875 -1.574 35.437 1.00 72.19 192 SER A C 1
ATOM 1528 O O . SER A 1 192 ? -22.720 -1.526 36.335 1.00 72.19 192 SER A O 1
ATOM 1530 N N . LEU A 1 193 ? -20.579 -1.687 35.701 1.00 74.19 193 LEU A N 1
ATOM 1531 C CA . LEU A 1 193 ? -20.041 -1.645 37.059 1.00 74.19 193 LEU A CA 1
ATOM 1532 C C . LEU A 1 193 ? -19.505 -0.241 37.348 1.00 74.19 193 LEU A C 1
ATOM 1534 O O . LEU A 1 193 ? -18.547 0.202 36.720 1.00 74.19 193 LEU A O 1
ATOM 1538 N N . SER A 1 194 ? -20.115 0.451 38.315 1.00 82.12 194 SER A N 1
ATOM 1539 C CA . SER A 1 194 ? -19.661 1.765 38.786 1.00 82.12 194 SER A CA 1
ATOM 1540 C C . SER A 1 194 ? -19.247 1.693 40.254 1.00 82.12 194 SER A C 1
ATOM 1542 O O . SER A 1 194 ? -20.042 1.319 41.127 1.00 82.12 194 SER A O 1
ATOM 1544 N N . TRP A 1 195 ? -17.995 2.060 40.549 1.00 82.00 195 TRP A N 1
ATOM 1545 C CA . TRP A 1 195 ? -17.505 2.120 41.931 1.00 82.00 195 TRP A CA 1
ATOM 1546 C C . TRP A 1 195 ? -18.243 3.191 42.739 1.00 82.00 195 TRP A C 1
ATOM 1548 O O . TRP A 1 195 ? -18.429 3.002 43.934 1.00 82.00 195 TRP A O 1
ATOM 1558 N N . MET A 1 196 ? -18.735 4.258 42.098 1.00 83.00 196 MET A N 1
ATOM 1559 C CA . MET A 1 196 ? -19.472 5.340 42.763 1.00 83.00 196 MET A CA 1
ATOM 1560 C C . MET A 1 196 ? -20.782 4.848 43.401 1.00 83.00 196 MET A C 1
ATOM 1562 O O . MET A 1 196 ? -21.200 5.342 44.448 1.00 83.00 196 MET A O 1
ATOM 1566 N N . ASN A 1 197 ? -21.404 3.834 42.794 1.00 80.94 197 ASN A N 1
ATOM 1567 C CA . ASN A 1 197 ? -22.604 3.178 43.320 1.00 80.94 197 ASN A CA 1
ATOM 1568 C C . ASN A 1 197 ? -22.258 2.025 44.272 1.00 80.94 197 ASN A C 1
ATOM 1570 O O . ASN A 1 197 ? -22.986 1.755 45.225 1.00 80.94 197 ASN A O 1
ATOM 1574 N N . SER A 1 198 ? -21.121 1.365 44.047 1.00 80.31 198 SER A N 1
ATOM 1575 C CA . SER A 1 198 ? -20.703 0.200 44.833 1.00 80.31 198 SER A CA 1
ATOM 1576 C C . SER A 1 198 ? -20.062 0.589 46.170 1.00 80.31 198 SER A C 1
ATOM 1578 O O . SER A 1 198 ? -20.274 -0.078 47.181 1.00 80.31 198 SER A O 1
ATOM 1580 N N . PHE A 1 199 ? -19.313 1.690 46.221 1.00 79.56 199 PHE A N 1
ATOM 1581 C CA . PHE A 1 199 ? -18.570 2.124 47.404 1.00 79.56 199 PHE A CA 1
ATOM 1582 C C . PHE A 1 199 ? -19.478 2.450 48.607 1.00 79.56 199 PHE A C 1
ATOM 1584 O O . PHE A 1 199 ? -19.205 1.951 49.702 1.00 79.56 199 PHE A O 1
ATOM 1591 N N . PRO A 1 200 ? -20.614 3.164 48.450 1.00 75.31 200 PRO A N 1
ATOM 1592 C CA . PRO A 1 200 ? -21.560 3.366 49.548 1.00 75.31 200 PRO A CA 1
ATOM 1593 C C . PRO A 1 200 ? -22.208 2.069 50.049 1.00 75.31 200 PRO A C 1
ATOM 1595 O O . PRO A 1 200 ? -22.531 1.981 51.235 1.00 75.31 200 PRO A O 1
ATOM 1598 N N . SER A 1 201 ? -22.365 1.065 49.176 1.00 71.75 201 SER A N 1
ATOM 1599 C CA . SER A 1 201 ? -22.963 -0.237 49.507 1.00 71.75 201 SER A CA 1
ATOM 1600 C C . SER A 1 201 ? -22.028 -1.175 50.287 1.00 71.75 201 SER A C 1
ATOM 1602 O O . SER A 1 201 ? -22.478 -2.186 50.825 1.00 71.75 201 SER A O 1
ATOM 1604 N N . MET A 1 202 ? -20.737 -0.834 50.403 1.00 73.81 202 MET A N 1
ATOM 1605 C CA . MET A 1 202 ? -19.758 -1.649 51.126 1.00 73.81 202 MET A CA 1
ATOM 1606 C C . MET A 1 202 ? -19.988 -1.630 52.652 1.00 73.81 202 MET A C 1
ATOM 1608 O O . MET A 1 202 ? -20.247 -0.556 53.218 1.00 73.81 202 MET A O 1
ATOM 1612 N N . PRO A 1 203 ? -19.831 -2.781 53.346 1.00 75.19 203 PRO A N 1
ATOM 1613 C CA . PRO A 1 203 ? -19.996 -2.895 54.796 1.00 75.19 203 PRO A CA 1
ATOM 1614 C C . PRO A 1 203 ? -19.115 -1.920 55.587 1.00 75.19 203 PRO A C 1
ATOM 1616 O O . PRO A 1 203 ? -17.936 -1.736 55.283 1.00 75.19 203 PRO A O 1
ATOM 1619 N N . ARG A 1 204 ? -19.671 -1.346 56.663 1.00 58.84 204 ARG A N 1
ATOM 1620 C CA . ARG A 1 204 ? -18.993 -0.358 57.529 1.00 58.84 204 ARG A CA 1
ATOM 1621 C C . ARG A 1 204 ? -17.661 -0.854 58.108 1.00 58.84 204 ARG A C 1
ATOM 1623 O O . ARG A 1 204 ? -16.691 -0.111 58.089 1.00 58.84 204 ARG A O 1
ATOM 1630 N N . CYS A 1 205 ? -17.591 -2.126 58.507 1.00 56.00 205 CYS A N 1
ATOM 1631 C CA . CYS A 1 205 ? -16.380 -2.741 59.064 1.00 56.00 205 CYS A CA 1
ATOM 1632 C C . CYS A 1 205 ? -15.180 -2.704 58.097 1.00 56.00 205 CYS A C 1
ATOM 1634 O O . CYS A 1 205 ? -14.059 -2.489 58.533 1.00 56.00 205 CYS A O 1
ATOM 1636 N N . ILE A 1 206 ? -15.417 -2.833 56.786 1.00 60.03 206 ILE A N 1
ATOM 1637 C CA . ILE A 1 206 ? -14.365 -2.769 55.756 1.00 60.03 206 ILE A CA 1
ATOM 1638 C C . ILE A 1 206 ? -13.971 -1.311 55.469 1.00 60.03 206 ILE A C 1
ATOM 1640 O O . ILE A 1 206 ? -12.801 -1.014 55.228 1.00 60.03 206 ILE A O 1
ATOM 1644 N N . ARG A 1 207 ? -14.945 -0.396 55.533 1.00 54.75 207 ARG A N 1
ATOM 1645 C CA . ARG A 1 207 ? -14.766 1.047 55.315 1.00 54.75 207 ARG A CA 1
ATOM 1646 C C . ARG A 1 207 ? -13.898 1.698 56.392 1.00 54.75 207 ARG A C 1
ATOM 1648 O O . ARG A 1 207 ? -13.099 2.564 56.073 1.00 54.75 207 ARG A O 1
ATOM 1655 N N . GLU A 1 208 ? -14.045 1.270 57.644 1.00 56.88 208 GLU A N 1
ATOM 1656 C CA . GLU A 1 208 ? -13.297 1.808 58.790 1.00 56.88 208 GLU A CA 1
ATOM 1657 C C . GLU A 1 208 ? -11.830 1.344 58.824 1.00 56.88 208 GLU A C 1
ATOM 1659 O O . GLU A 1 208 ? -10.971 2.065 59.323 1.00 56.88 208 GLU A O 1
ATOM 1664 N N . THR A 1 209 ? -11.512 0.187 58.235 1.00 56.78 209 THR A N 1
ATOM 1665 C CA . THR A 1 209 ? -10.128 -0.298 58.062 1.00 56.78 209 THR A CA 1
ATOM 1666 C C . THR A 1 209 ? -9.347 0.380 56.933 1.00 56.78 209 THR A C 1
ATOM 1668 O O . THR A 1 209 ? -8.140 0.173 56.837 1.00 56.78 209 THR A O 1
ATOM 1671 N N . LEU A 1 210 ? -10.000 1.162 56.067 1.00 54.78 210 LEU A N 1
ATOM 1672 C CA . LEU A 1 210 ? -9.369 1.859 54.944 1.00 54.78 210 LEU A CA 1
ATOM 1673 C C . LEU A 1 210 ? -9.202 3.349 55.289 1.00 54.78 210 LEU A C 1
ATOM 1675 O O . LEU A 1 210 ? -10.167 4.107 55.176 1.00 54.78 210 LEU A O 1
ATOM 1679 N N . PRO A 1 211 ? -8.003 3.807 55.694 1.00 52.25 211 PRO A N 1
ATOM 1680 C CA . PRO A 1 211 ? -7.752 5.233 55.845 1.00 52.25 211 PRO A CA 1
ATOM 1681 C C . PRO A 1 211 ? -7.967 5.942 54.500 1.00 52.25 211 PRO A C 1
ATOM 1683 O O . PRO A 1 211 ? -7.334 5.617 53.496 1.00 52.25 211 PRO A O 1
ATOM 1686 N N . VAL A 1 212 ? -8.873 6.924 54.481 1.00 53.19 212 VAL A N 1
ATOM 1687 C CA . VAL A 1 212 ? -9.287 7.677 53.277 1.00 53.19 212 VAL A CA 1
ATOM 1688 C C . VAL A 1 212 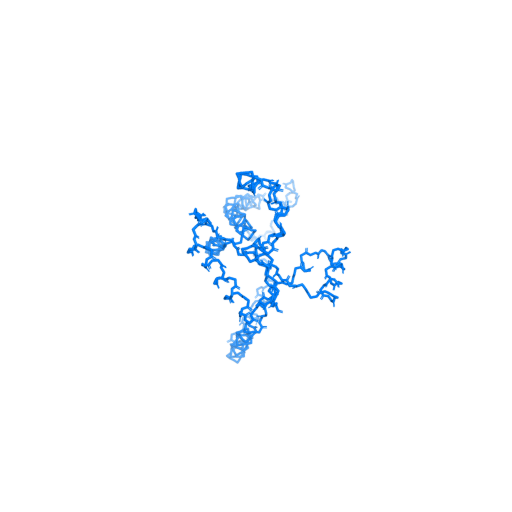? -8.086 8.330 52.572 1.00 53.19 212 VAL A C 1
ATOM 1690 O O . VAL A 1 212 ? -8.021 8.356 51.343 1.00 53.19 212 VAL A O 1
ATOM 1693 N N . GLN A 1 213 ? -7.078 8.757 53.341 1.00 44.25 213 GLN A N 1
ATOM 1694 C CA . GLN A 1 213 ? -5.823 9.311 52.824 1.00 44.25 213 GLN A CA 1
ATOM 1695 C C . GLN A 1 213 ? -5.001 8.280 52.029 1.00 44.25 213 GLN A C 1
ATOM 1697 O O . GLN A 1 213 ? -4.480 8.604 50.961 1.00 44.25 213 GLN A O 1
ATOM 1702 N N . ASP A 1 214 ? -4.929 7.034 52.510 1.00 45.62 214 ASP A N 1
ATOM 1703 C CA . ASP A 1 214 ? -4.209 5.944 51.843 1.00 45.62 214 ASP A CA 1
ATOM 1704 C C . ASP A 1 214 ? -5.007 5.388 50.661 1.00 45.62 214 ASP A C 1
ATOM 1706 O O . ASP A 1 214 ? -4.419 4.950 49.679 1.00 45.62 214 ASP A O 1
ATOM 1710 N N . PHE A 1 215 ? -6.339 5.469 50.670 1.00 50.03 215 PHE A N 1
ATOM 1711 C CA . PHE A 1 215 ? -7.140 5.130 49.492 1.00 50.03 215 PHE A CA 1
ATOM 1712 C C . PHE A 1 215 ? -6.854 6.096 48.328 1.00 50.03 215 PHE A C 1
ATOM 1714 O O . PHE A 1 215 ? -6.570 5.658 47.213 1.00 50.03 215 PHE A O 1
ATOM 1721 N N . CYS A 1 216 ? -6.820 7.407 48.588 1.00 44.94 216 CYS A N 1
ATOM 1722 C CA . CYS A 1 216 ? -6.539 8.414 47.561 1.00 44.94 216 CYS A CA 1
ATOM 1723 C C . CYS A 1 216 ? -5.072 8.407 47.085 1.00 44.94 216 CYS A C 1
ATOM 1725 O O . CYS A 1 216 ? -4.832 8.522 45.881 1.00 44.94 216 CYS A O 1
ATOM 1727 N N . LEU A 1 217 ? -4.087 8.224 47.978 1.00 36.81 217 LEU A N 1
ATOM 1728 C CA . LEU A 1 217 ? -2.663 8.174 47.603 1.00 36.81 217 LEU A CA 1
ATOM 1729 C C . LEU A 1 217 ? -2.251 6.850 46.944 1.00 36.81 217 LEU A C 1
ATOM 1731 O O . LEU A 1 217 ? -1.470 6.861 45.991 1.00 36.81 217 LEU A O 1
ATOM 1735 N N . ASN A 1 218 ? -2.780 5.720 47.413 1.00 35.88 218 ASN A N 1
ATOM 1736 C CA . ASN A 1 218 ? -2.384 4.386 46.956 1.00 35.88 218 ASN A CA 1
ATOM 1737 C C . ASN A 1 218 ? -3.238 3.892 45.765 1.00 35.88 218 ASN A C 1
ATOM 1739 O O . ASN A 1 218 ? -2.845 2.948 45.077 1.00 35.88 218 ASN A O 1
ATOM 1743 N N . SER A 1 219 ? -4.347 4.575 45.430 1.00 42.22 219 SER A N 1
ATOM 1744 C CA . SER A 1 219 ? -5.094 4.359 44.171 1.00 42.22 219 SER A CA 1
ATOM 1745 C C . SER A 1 219 ? -4.267 4.641 42.914 1.00 42.22 219 SER A C 1
ATOM 1747 O O . SER A 1 219 ? -4.557 4.086 41.859 1.00 42.22 219 SER A O 1
ATOM 1749 N N . LYS A 1 220 ? -3.206 5.457 43.016 1.00 38.47 220 LYS A N 1
ATOM 1750 C CA . LYS A 1 220 ? -2.310 5.734 41.886 1.00 38.47 220 LYS A CA 1
ATOM 1751 C C . LYS A 1 220 ? -1.379 4.573 41.535 1.00 38.47 220 LYS A C 1
ATOM 1753 O O . LYS A 1 220 ? -0.831 4.587 40.439 1.00 38.47 220 LYS A O 1
ATOM 1758 N N . HIS A 1 221 ? -1.168 3.608 42.435 1.00 36.12 221 HIS A N 1
ATOM 1759 C CA . HIS A 1 221 ? -0.136 2.583 42.237 1.00 36.12 221 HIS A CA 1
ATOM 1760 C C . HIS A 1 221 ? -0.516 1.150 42.642 1.00 36.12 221 HIS A C 1
ATOM 1762 O O . HIS A 1 221 ? 0.121 0.226 42.143 1.00 36.12 221 HIS A O 1
ATOM 1768 N N . SER A 1 222 ? -1.524 0.935 43.497 1.00 30.92 222 SER A N 1
ATOM 1769 C CA . SER A 1 222 ? -1.775 -0.385 44.112 1.00 30.92 222 SER A CA 1
ATOM 1770 C C . SER A 1 222 ? -3.143 -1.001 43.840 1.00 30.92 222 SER A C 1
ATOM 1772 O O . SER A 1 222 ? -3.311 -2.200 44.053 1.00 30.92 222 SER A O 1
ATOM 1774 N N . PHE A 1 223 ? -4.112 -0.250 43.321 1.00 34.59 223 PHE A N 1
ATOM 1775 C CA . PHE A 1 223 ? -5.317 -0.873 42.791 1.00 34.59 223 PHE A CA 1
ATOM 1776 C C . PHE A 1 223 ? -5.141 -1.069 41.292 1.00 34.59 223 PHE A C 1
ATOM 1778 O O . PHE A 1 223 ? -5.334 -0.152 40.497 1.00 34.59 223 PHE A O 1
ATOM 1785 N N . ALA A 1 224 ? -4.858 -2.312 40.905 1.00 34.28 224 ALA A N 1
ATOM 1786 C CA . ALA A 1 224 ? -5.422 -2.857 39.681 1.00 34.28 224 ALA A CA 1
ATOM 1787 C C . ALA A 1 224 ? -6.954 -2.828 39.834 1.00 34.28 224 ALA A C 1
ATOM 1789 O O . ALA A 1 224 ? -7.594 -3.848 40.081 1.00 34.28 224 ALA A O 1
ATOM 1790 N N . PHE A 1 225 ? -7.544 -1.628 39.791 1.00 33.16 225 PHE A N 1
ATOM 1791 C CA . PHE A 1 225 ? -8.965 -1.478 39.557 1.00 33.16 225 PHE A CA 1
ATOM 1792 C C . PHE A 1 225 ? -9.231 -2.255 38.270 1.00 33.16 225 PHE A C 1
ATOM 1794 O O . PHE A 1 225 ? -8.513 -2.016 37.291 1.00 33.16 225 PHE A O 1
ATOM 1801 N N . PRO A 1 226 ? -10.194 -3.195 38.248 1.00 30.22 226 PRO A N 1
ATOM 1802 C CA . PRO A 1 226 ? -10.678 -3.692 36.978 1.00 30.22 226 PRO A CA 1
ATOM 1803 C C . PRO A 1 226 ? -11.093 -2.439 36.219 1.00 30.22 226 PRO A C 1
ATOM 1805 O O . PRO A 1 226 ? -11.940 -1.669 36.675 1.00 30.22 226 PRO A O 1
ATOM 1808 N N . THR A 1 227 ? -10.348 -2.164 35.157 1.00 32.88 227 THR A N 1
ATOM 1809 C CA . THR A 1 227 ? -10.568 -1.069 34.226 1.00 32.88 227 THR A CA 1
ATOM 1810 C C . THR A 1 227 ? -12.065 -0.979 34.008 1.00 32.88 227 THR A C 1
ATOM 1812 O O . THR A 1 227 ? -12.643 -2.004 33.682 1.00 32.88 227 THR A O 1
ATOM 1815 N N . PHE 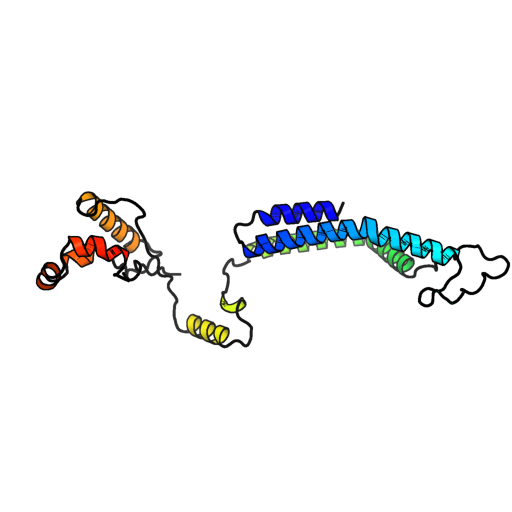A 1 228 ? -12.691 0.165 34.305 1.00 42.03 228 PHE A N 1
ATOM 1816 C CA . PHE A 1 228 ? -14.148 0.340 34.296 1.00 42.03 228 PHE A CA 1
ATOM 1817 C C . PHE A 1 228 ? -14.808 -0.530 33.219 1.00 42.03 228 PHE A C 1
ATOM 1819 O O . PHE A 1 228 ? -14.548 -0.367 32.034 1.00 42.03 228 PHE A O 1
ATOM 1826 N N . LEU A 1 229 ? -15.558 -1.544 33.642 1.00 37.88 229 LEU A N 1
ATOM 1827 C CA . LEU A 1 229 ? -15.977 -2.620 32.751 1.00 37.88 229 LEU A CA 1
ATOM 1828 C C . LEU A 1 229 ? -17.361 -2.287 32.208 1.00 37.88 229 LEU A C 1
ATOM 1830 O O . LEU A 1 229 ? -18.368 -2.526 32.875 1.00 37.88 229 LEU A O 1
ATOM 1834 N N . ILE A 1 230 ? -17.420 -1.716 31.008 1.00 39.59 230 ILE A N 1
ATOM 1835 C CA . ILE A 1 230 ? -18.668 -1.602 30.253 1.00 39.59 230 ILE A CA 1
ATOM 1836 C C . ILE A 1 230 ? -18.534 -2.481 29.014 1.00 39.59 230 ILE A C 1
ATOM 1838 O O . ILE A 1 230 ? -17.868 -2.135 28.047 1.00 39.59 230 ILE A O 1
ATOM 1842 N N . SER A 1 231 ? -19.165 -3.647 29.041 1.00 33.62 231 SER A N 1
ATOM 1843 C CA . SER A 1 231 ? -19.181 -4.588 27.919 1.00 33.62 231 SER A CA 1
ATOM 1844 C C . SER A 1 231 ? -20.084 -4.052 26.791 1.00 33.62 231 SER A C 1
ATOM 1846 O O . SER A 1 231 ? -21.301 -3.914 26.956 1.00 33.62 231 SER A O 1
ATOM 1848 N N . VAL A 1 232 ? -19.492 -3.706 25.644 1.00 33.81 232 VAL A N 1
ATOM 1849 C CA . VAL A 1 232 ? -20.197 -3.285 24.421 1.00 33.81 232 VAL A CA 1
ATOM 1850 C C . VAL A 1 232 ? -20.727 -4.507 23.687 1.00 33.81 232 VAL A C 1
ATOM 1852 O O . VAL A 1 232 ? -20.030 -5.511 23.531 1.00 33.81 232 VAL A O 1
ATOM 1855 N N . LYS A 1 233 ? -21.961 -4.406 23.196 1.00 35.09 233 LYS A N 1
ATOM 1856 C CA . LYS A 1 233 ? -22.550 -5.393 22.298 1.00 35.09 233 LYS A CA 1
ATOM 1857 C C . LYS A 1 233 ? -22.143 -5.039 20.864 1.00 35.09 233 LYS A C 1
ATOM 1859 O O . LYS A 1 233 ? -22.633 -4.049 20.326 1.00 35.09 233 LYS A O 1
ATOM 1864 N N . THR A 1 234 ? -21.218 -5.808 20.296 1.00 37.50 234 THR A N 1
ATOM 1865 C CA . THR A 1 234 ? -20.941 -5.819 18.849 1.00 37.50 234 THR A CA 1
ATOM 1866 C C . THR A 1 234 ? -22.044 -6.555 18.110 1.00 37.50 234 THR A C 1
ATOM 1868 O O . THR A 1 234 ? -22.455 -7.622 18.624 1.00 37.50 234 THR A O 1
#

Foldseek 3Di:
DVLVVLLVVLVVQLVDPDVVSNVVSVVVNVVSVVVVVCCVPVVVVVVVVVVVLVLVQADDVGRPDGHDPDPPPDDSDDDPDPDVVVVVVVVVVVQCPPPVNVVVVVVVVVVVVVVVVVVVVPDDPDDDPLVVDDPPDPVNVVVVCCVVPPDDFDWDFDDDPDPDDPVDPVSLVVQVVVQVVLCPDPFWDNDWDDCSVVVVVDDPVVVVVDDPVCCVVCVVPPDPPVRGTTGTDD

Organism: NCBI:txid174260

pLDDT: mean 79.63, std 17.14, range [30.22, 97.94]

Mean predicted aligned error: 13.49 Å

InterPro domains:
  IPR000731 Sterol-sensing domain [PS50156] (1-49)
  IPR051697 Patched domain-containing protein [PTHR10796] (1-207)
  IPR053958 HMGCR/SNAP/NPC1-like, sterol-sensing domain [PF12349] (2-64)